Protein AF-0000000082967528 (afdb_homodimer)

Radius of gyration: 19.41 Å; Cα contacts (8 Å, |Δi|>4): 521; chains: 2; bounding box: 42×65×62 Å

Solvent-accessible surface area (backbone atoms only — not comparable to full-atom values): 14311 Å² total; per-residue (Å²): 125,84,75,69,73,75,56,57,40,41,81,41,43,27,68,44,45,49,85,89,40,80,79,27,36,31,33,32,34,85,91,47,84,50,27,30,43,45,55,48,49,56,34,20,64,85,50,68,73,43,85,62,85,49,87,86,49,87,60,81,31,43,42,49,68,58,50,52,51,45,46,57,57,9,58,78,27,51,13,74,74,80,66,44,56,29,14,37,26,39,39,70,47,86,89,42,85,53,19,18,23,54,68,45,31,56,73,68,65,38,41,73,45,73,38,74,94,73,69,42,44,39,32,43,73,65,85,125,127,85,76,69,74,75,55,57,38,41,81,43,44,28,67,44,44,49,85,88,39,81,79,26,35,31,31,33,35,88,90,46,83,50,28,29,42,45,56,47,49,55,32,18,66,86,52,67,74,42,85,63,85,47,86,86,51,87,62,79,33,41,42,47,68,58,49,52,51,47,48,57,57,8,58,77,26,52,12,72,74,82,67,43,54,28,13,38,27,39,40,70,46,86,90,44,85,51,21,16,24,53,68,45,32,55,74,68,63,39,40,72,45,74,38,74,95,73,70,43,44,39,31,44,71,64,84,126

InterPro domains:
  IPR011011 Zinc finger, FYVE/PHD-type [SSF57903] (72-112)
  IPR013083 Zinc finger, RING/FYVE/PHD-type [G3DSA:3.30.40.10] (8-128)
  IPR034732 Extended PHD (ePHD) domain [PS51805] (11-128)
  IPR051188 PHD-type Zinc Finger Domain-Containing Protein [PTHR12420] (8-127)

Organism: Crocuta crocuta (NCBI:txid9678)

Structure (mmCIF, N/CA/C/O backbone):
data_AF-0000000082967528-model_v1
#
loop_
_entity.id
_entity.type
_entity.pdbx_description
1 polymer 'PHF11 protein'
#
loop_
_atom_site.group_PDB
_atom_site.id
_atom_site.type_symbol
_atom_site.label_atom_id
_atom_site.label_alt_id
_atom_site.label_comp_id
_atom_site.label_asym_id
_atom_site.label_entity_id
_atom_site.label_seq_id
_atom_site.pdbx_PDB_ins_code
_atom_site.Cartn_x
_atom_site.Cartn_y
_atom_site.Cartn_z
_atom_site.occupancy
_atom_site.B_iso_or_equiv
_atom_site.auth_seq_id
_atom_site.auth_comp_id
_atom_site.auth_asym_id
_atom_site.auth_atom_id
_atom_site.pdbx_PDB_model_num
ATOM 1 N N . GLY A 1 1 ? 3.347 -35.543 13.627 1 28.77 1 GLY A N 1
ATOM 2 C CA . GLY A 1 1 ? 3.839 -34.461 12.789 1 28.77 1 GLY A CA 1
ATOM 3 C C . GLY A 1 1 ? 3.383 -33.091 13.256 1 28.77 1 GLY A C 1
ATOM 4 O O . GLY A 1 1 ? 2.226 -32.914 13.641 1 28.77 1 GLY A O 1
ATOM 5 N N . VAL A 1 2 ? 4.244 -32.284 13.89 1 37.58 2 VAL A N 1
ATOM 6 C CA . VAL A 1 2 ? 3.849 -31.048 14.558 1 37.58 2 VAL A CA 1
ATOM 7 C C . VAL A 1 2 ? 2.99 -30.205 13.618 1 37.58 2 VAL A C 1
ATOM 9 O O . VAL A 1 2 ? 3.353 -29.992 12.459 1 37.58 2 VAL A O 1
ATOM 12 N N . PHE A 1 3 ? 1.753 -30.318 13.619 1 42.62 3 PHE A N 1
ATOM 13 C CA . PHE A 1 3 ? 0.79 -29.517 12.872 1 42.62 3 PHE A CA 1
ATOM 14 C C . PHE A 1 3 ? 1.201 -28.05 12.859 1 42.62 3 PHE A C 1
ATOM 16 O O . PHE A 1 3 ? 1.088 -27.359 13.874 1 42.62 3 PHE A O 1
ATOM 23 N N . GLN A 1 4 ? 2.372 -27.687 12.389 1 47.06 4 GLN A N 1
ATOM 24 C CA . GLN A 1 4 ? 2.818 -26.297 12.389 1 47.06 4 GLN A CA 1
ATOM 25 C C . GLN A 1 4 ? 1.719 -25.366 11.887 1 47.06 4 GLN A C 1
ATOM 27 O O . GLN A 1 4 ? 1.201 -25.547 10.783 1 47.06 4 GLN A O 1
ATOM 32 N N . VAL A 1 5 ? 0.897 -24.979 12.719 1 59.08 5 VAL A N 1
ATOM 33 C CA . VAL A 1 5 ? -0.152 -24.023 12.382 1 59.08 5 VAL A CA 1
ATOM 34 C C . VAL A 1 5 ? 0.409 -22.943 11.459 1 59.08 5 VAL A C 1
ATOM 36 O O . VAL A 1 5 ? 1.413 -22.304 11.781 1 59.08 5 VAL A O 1
ATOM 39 N N . ALA A 1 6 ? 0.037 -23.034 10.162 1 72.86 6 ALA A N 1
ATOM 40 C CA . ALA A 1 6 ? 0.499 -22.105 9.134 1 72.86 6 ALA A CA 1
ATOM 41 C C . ALA A 1 6 ? 0.288 -20.657 9.568 1 72.86 6 ALA A C 1
ATOM 43 O O . ALA A 1 6 ? -0.765 -20.311 10.107 1 72.86 6 ALA A O 1
ATOM 44 N N . GLU A 1 7 ? 1.439 -20.003 9.804 1 89.03 7 GLU A N 1
ATOM 45 C CA . GLU A 1 7 ? 1.341 -18.583 10.128 1 89.03 7 GLU A CA 1
ATOM 46 C C . GLU A 1 7 ? 0.552 -17.827 9.063 1 89.03 7 GLU A C 1
ATOM 48 O O . GLU A 1 7 ? 0.776 -18.017 7.866 1 89.03 7 GLU A O 1
ATOM 53 N N . LYS A 1 8 ? -0.471 -17.13 9.513 1 92.39 8 LYS A N 1
ATOM 54 C CA . LYS A 1 8 ? -1.287 -16.311 8.621 1 92.39 8 LYS A CA 1
ATOM 55 C C . LYS A 1 8 ? -0.846 -14.85 8.659 1 92.39 8 LYS A C 1
ATOM 57 O O . LYS A 1 8 ? -0.353 -14.372 9.683 1 92.39 8 LYS A O 1
ATOM 62 N N . MET A 1 9 ? -1.051 -14.254 7.546 1 94.02 9 MET A N 1
ATOM 63 C CA . MET A 1 9 ? -0.752 -12.826 7.491 1 94.02 9 MET A CA 1
ATOM 64 C C . MET A 1 9 ? -1.837 -12.015 8.193 1 94.02 9 MET A C 1
ATOM 66 O O . MET A 1 9 ? -2.995 -12.432 8.242 1 94.02 9 MET A O 1
ATOM 70 N N . GLU A 1 10 ? -1.396 -10.88 8.697 1 93.16 10 GLU A N 1
ATOM 71 C CA . GLU A 1 10 ? -2.308 -9.989 9.409 1 93.16 10 GLU A CA 1
ATOM 72 C C . GLU A 1 10 ? -2.717 -8.806 8.537 1 93.16 10 GLU A C 1
ATOM 74 O O . GLU A 1 10 ? -1.87 -8.176 7.899 1 93.16 10 GLU A O 1
ATOM 79 N N . LYS A 1 11 ? -3.978 -8.558 8.59 1 94.18 11 LYS A N 1
ATOM 80 C CA . LYS A 1 11 ? -4.534 -7.46 7.806 1 94.18 11 LYS A CA 1
ATOM 81 C C . LYS A 1 11 ? -4.28 -6.116 8.484 1 94.18 11 LYS A C 1
ATOM 83 O O . LYS A 1 11 ? -4.462 -5.983 9.696 1 94.18 11 LYS A O 1
ATOM 88 N N . ARG A 1 12 ? -3.808 -5.167 7.743 1 94.11 12 ARG A N 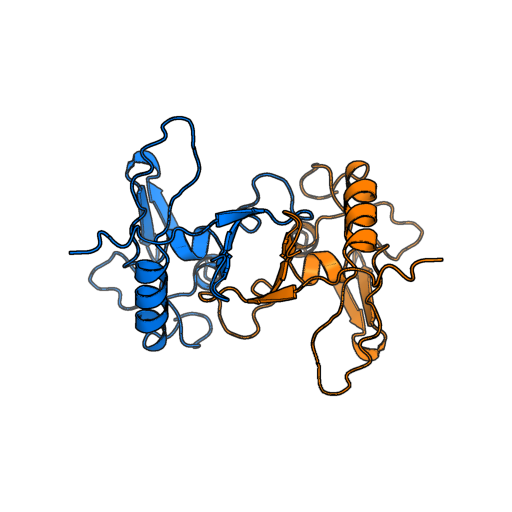1
ATOM 89 C CA . ARG A 1 12 ? -3.674 -3.763 8.117 1 94.11 12 ARG A CA 1
ATOM 90 C C . ARG A 1 12 ? -4.229 -2.85 7.029 1 94.11 12 ARG A C 1
ATOM 92 O O . ARG A 1 12 ? -4.492 -3.298 5.911 1 94.11 12 ARG A O 1
ATOM 99 N N . THR A 1 13 ? -4.532 -1.666 7.368 1 95.94 13 THR A N 1
ATOM 100 C CA . THR A 1 13 ? -5.023 -0.675 6.416 1 95.94 13 THR A CA 1
ATOM 101 C C . THR A 1 13 ? -4.229 0.623 6.529 1 95.94 13 THR A C 1
ATOM 103 O O . THR A 1 13 ? -3.883 1.052 7.631 1 95.94 13 THR A O 1
ATOM 106 N N . CYS A 1 14 ? -3.862 1.184 5.476 1 97 14 CYS A N 1
ATOM 107 C CA . CYS A 1 14 ? -3.215 2.49 5.526 1 97 14 CYS A CA 1
ATOM 108 C C . CYS A 1 14 ? -4.101 3.512 6.228 1 97 14 CYS A C 1
ATOM 110 O O . CYS A 1 14 ? -5.269 3.677 5.869 1 97 14 CYS A O 1
ATOM 112 N N . ALA A 1 15 ? -3.592 4.217 7.097 1 96.82 15 ALA A N 1
ATOM 113 C CA . ALA A 1 15 ? -4.373 5.102 7.958 1 96.82 15 ALA A CA 1
ATOM 114 C C . ALA A 1 15 ? -4.69 6.417 7.251 1 96.82 15 ALA A C 1
ATOM 116 O O . ALA A 1 15 ? -5.532 7.19 7.713 1 96.82 15 ALA A O 1
ATOM 117 N N . LEU A 1 16 ? -4.081 6.652 6.05 1 96.9 16 LEU A N 1
ATOM 118 C CA . LEU A 1 16 ? -4.209 7.955 5.406 1 96.9 16 LEU A CA 1
ATOM 119 C C . LEU A 1 16 ? -4.873 7.825 4.04 1 96.9 16 LEU A C 1
ATOM 121 O O . LEU A 1 16 ? -5.025 8.815 3.321 1 96.9 16 LEU A O 1
ATOM 125 N N . CYS A 1 17 ? -5.175 6.626 3.682 1 96.43 17 CYS A N 1
ATOM 126 C CA . CYS A 1 17 ? -5.982 6.393 2.489 1 96.43 17 CYS A CA 1
ATOM 127 C C . CYS A 1 17 ? -7.469 6.47 2.813 1 96.43 17 CYS A C 1
ATOM 129 O O . CYS A 1 17 ? -7.868 6.291 3.966 1 96.43 17 CYS A O 1
ATOM 131 N N . PRO A 1 18 ? -8.21 6.793 1.752 1 94.66 18 PRO A N 1
ATOM 132 C CA . PRO A 1 18 ? -9.65 6.717 2.014 1 94.66 18 PRO A CA 1
ATOM 133 C C . PRO A 1 18 ? -10.11 5.307 2.377 1 94.66 18 PRO A C 1
ATOM 135 O O . PRO A 1 18 ? -9.508 4.324 1.935 1 94.66 18 PRO A O 1
ATOM 138 N N . LYS A 1 19 ? -11.139 5.318 3.126 1 87.75 19 LYS A N 1
ATOM 139 C CA . LYS A 1 19 ? -11.69 4.027 3.53 1 87.75 19 LYS A CA 1
ATOM 140 C C . LYS A 1 19 ? -12.065 3.185 2.314 1 87.75 19 LYS A C 1
ATOM 142 O O . LYS A 1 19 ? -12.584 3.709 1.326 1 87.75 19 LYS A O 1
ATOM 147 N N . ASP A 1 20 ? -11.749 1.957 2.228 1 84.08 20 ASP A N 1
ATOM 148 C CA . ASP A 1 20 ? -12.16 0.962 1.243 1 84.08 20 ASP A CA 1
ATOM 149 C C . ASP A 1 20 ? -11.421 1.159 -0.079 1 84.08 20 ASP A C 1
ATOM 151 O O . ASP A 1 20 ? -11.912 0.76 -1.136 1 84.08 20 ASP A O 1
ATOM 155 N N . SER A 1 21 ? -10.385 1.997 0.013 1 89.32 21 SER A N 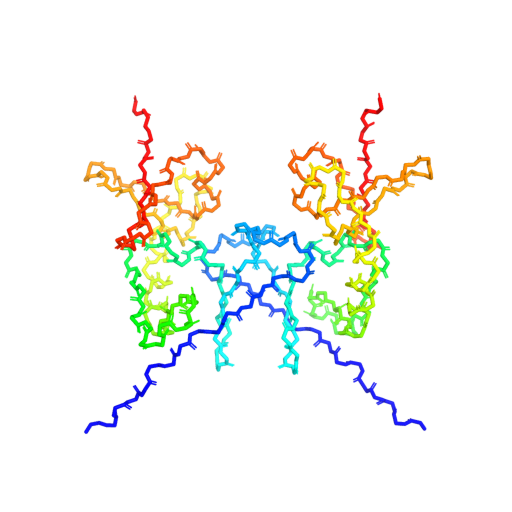1
ATOM 156 C CA . SER A 1 21 ? -9.544 2.131 -1.172 1 89.32 21 SER A CA 1
ATOM 157 C C . SER A 1 21 ? -8.868 0.809 -1.523 1 89.32 21 SER A C 1
ATOM 159 O O . SER A 1 21 ? -8.406 0.088 -0.636 1 89.32 21 SER A O 1
ATOM 161 N N . GLU A 1 22 ? -8.787 0.555 -2.823 1 83.09 22 GLU A N 1
ATOM 162 C CA . GLU A 1 22 ? -8.214 -0.699 -3.304 1 83.09 22 GLU A CA 1
ATOM 163 C C . GLU A 1 22 ? -6.728 -0.792 -2.967 1 83.09 22 GLU A C 1
ATOM 165 O O . GLU A 1 22 ? -6.168 -1.889 -2.907 1 83.09 22 GLU A O 1
ATOM 170 N N . TYR A 1 23 ? -6.121 0.32 -2.662 1 88.67 23 TYR A N 1
ATOM 171 C CA . TYR A 1 23 ? -4.685 0.353 -2.411 1 88.67 23 TYR A CA 1
ATOM 172 C C . TYR A 1 23 ? -4.392 0.337 -0.916 1 88.67 23 TYR A C 1
ATOM 174 O O . TYR A 1 23 ? -3.238 0.195 -0.504 1 88.67 23 TYR A O 1
ATOM 182 N N . SER A 1 24 ? -5.391 0.419 -0.103 1 95.46 24 SER A N 1
ATOM 183 C CA . SER A 1 24 ? -5.124 0.774 1.287 1 95.46 24 SER A CA 1
ATOM 184 C C . SER A 1 24 ? -4.91 -0.47 2.144 1 95.46 24 SER A C 1
ATOM 186 O O . SER A 1 24 ? -4.332 -0.39 3.23 1 95.46 24 SER A O 1
ATOM 188 N N . VAL A 1 25 ? -5.42 -1.631 1.664 1 95.86 25 VAL A N 1
ATOM 189 C CA . VAL A 1 25 ? -5.389 -2.827 2.499 1 95.86 25 VAL A CA 1
ATOM 190 C C . VAL A 1 25 ? -4.067 -3.564 2.296 1 95.86 25 VAL A C 1
ATOM 192 O O . VAL A 1 25 ? -3.661 -3.823 1.161 1 95.86 25 VAL A O 1
ATOM 195 N N . LEU A 1 26 ? -3.483 -3.928 3.394 1 95.85 26 LEU A N 1
ATOM 196 C CA . LEU A 1 26 ? -2.171 -4.565 3.443 1 95.85 26 LEU A CA 1
ATOM 197 C C . LEU A 1 26 ? -2.208 -5.82 4.308 1 95.85 26 LEU A C 1
ATOM 199 O O . LEU A 1 26 ? -3.015 -5.917 5.235 1 95.85 26 LEU A O 1
ATOM 203 N N . TYR A 1 27 ? -1.417 -6.702 3.958 1 95.71 27 TYR A N 1
ATOM 204 C CA . TYR A 1 27 ? -1.193 -7.886 4.779 1 95.71 27 TYR A CA 1
ATOM 205 C C . TYR A 1 27 ? 0.273 -8.003 5.18 1 95.71 27 TYR A C 1
ATOM 207 O O . TYR A 1 27 ? 1.166 -7.862 4.341 1 95.71 27 TYR A O 1
ATOM 215 N N . ILE A 1 28 ? 0.446 -8.26 6.446 1 95.42 28 ILE A N 1
ATOM 216 C CA . ILE A 1 28 ? 1.797 -8.286 6.995 1 95.42 28 ILE A CA 1
ATOM 217 C C . ILE A 1 28 ? 2.029 -9.602 7.734 1 95.42 28 ILE A C 1
ATOM 219 O O . ILE A 1 28 ? 1.148 -10.081 8.453 1 95.42 28 ILE A O 1
ATOM 223 N N . ALA A 1 29 ? 3.247 -10.116 7.567 1 93.38 29 ALA A N 1
ATOM 224 C CA . ALA A 1 29 ? 3.676 -11.234 8.404 1 93.38 29 ALA A CA 1
ATOM 225 C C . ALA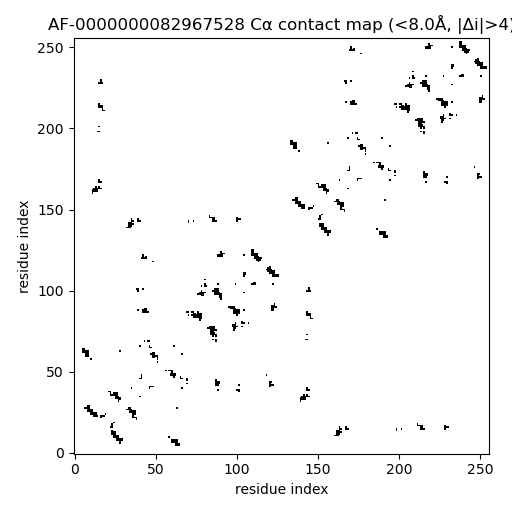 A 1 29 ? 4.322 -10.737 9.694 1 93.38 29 ALA A C 1
ATOM 227 O O . ALA A 1 29 ? 5.227 -9.9 9.66 1 93.38 29 ALA A O 1
ATOM 228 N N . LYS A 1 30 ? 3.862 -11.186 10.759 1 85.85 30 LYS A N 1
ATOM 229 C CA . LYS A 1 30 ? 4.323 -10.707 12.059 1 85.85 30 LYS A CA 1
ATOM 230 C C . LYS A 1 30 ? 5.775 -11.104 12.308 1 85.85 30 LYS A C 1
ATOM 232 O O . LYS A 1 30 ? 6.558 -10.315 12.841 1 85.85 30 LYS A O 1
ATOM 237 N N . ARG A 1 31 ? 6.131 -12.27 11.941 1 86.15 31 ARG A N 1
ATOM 238 C CA . ARG A 1 31 ? 7.442 -12.813 12.284 1 86.15 31 ARG A CA 1
ATOM 239 C C . ARG A 1 31 ? 8.409 -12.686 11.112 1 86.15 31 ARG A C 1
ATOM 241 O O . ARG A 1 31 ? 9.567 -13.099 11.208 1 86.15 31 ARG A O 1
ATOM 248 N N . GLU A 1 32 ? 7.902 -12.238 10.101 1 85.94 32 GLU A N 1
ATOM 249 C CA . GLU A 1 32 ? 8.733 -12.025 8.92 1 85.94 32 GLU A CA 1
ATOM 250 C C . GLU A 1 32 ? 8.568 -10.609 8.377 1 85.94 32 GLU A C 1
ATOM 252 O O . GLU A 1 32 ? 7.699 -9.861 8.832 1 85.94 32 GLU A O 1
ATOM 257 N N . THR A 1 33 ? 9.428 -10.239 7.512 1 87.36 33 THR A N 1
ATOM 258 C CA . THR A 1 33 ? 9.422 -8.89 6.956 1 87.36 33 THR A CA 1
ATOM 259 C C . THR A 1 33 ? 8.581 -8.833 5.685 1 87.36 33 THR A C 1
ATOM 261 O O . THR A 1 33 ? 8.785 -7.961 4.837 1 87.36 33 THR A O 1
ATOM 264 N N . ILE A 1 34 ? 7.643 -9.724 5.635 1 94.82 34 ILE A N 1
ATOM 265 C CA . ILE A 1 34 ? 6.84 -9.774 4.418 1 94.82 34 ILE A CA 1
ATOM 266 C C . ILE A 1 34 ? 5.613 -8.878 4.572 1 94.82 34 ILE A C 1
ATOM 268 O O . ILE A 1 34 ? 4.907 -8.95 5.58 1 94.82 34 ILE A O 1
ATOM 272 N N . ALA A 1 35 ? 5.42 -8.04 3.643 1 96.66 35 ALA A N 1
ATOM 273 C CA . ALA A 1 35 ? 4.227 -7.21 3.494 1 96.66 35 ALA A CA 1
ATOM 274 C C . ALA A 1 35 ? 3.759 -7.177 2.042 1 96.66 35 ALA A C 1
ATOM 276 O O . ALA A 1 35 ? 4.571 -7.286 1.119 1 96.66 35 ALA A O 1
ATOM 277 N N . ALA A 1 36 ? 2.472 -7.101 1.864 1 97.31 36 ALA A N 1
ATOM 278 C CA . ALA A 1 36 ? 1.934 -7.035 0.508 1 97.31 36 ALA A CA 1
ATOM 279 C C . ALA A 1 36 ? 0.569 -6.353 0.492 1 97.31 36 ALA A C 1
ATOM 281 O O . ALA A 1 36 ? -0.187 -6.441 1.462 1 97.31 36 ALA A O 1
ATOM 282 N N . HIS A 1 37 ? 0.336 -5.719 -0.575 1 96.65 37 HIS A N 1
ATOM 283 C CA . HIS A 1 37 ? -1.027 -5.24 -0.777 1 96.65 37 HIS A CA 1
ATOM 284 C C . HIS A 1 37 ? -2.003 -6.403 -0.919 1 96.65 37 HIS A C 1
ATOM 286 O O . HIS A 1 37 ? -1.643 -7.461 -1.438 1 96.65 37 HIS A O 1
ATOM 292 N N . GLU A 1 38 ? -3.203 -6.156 -0.525 1 95.43 38 GLU A N 1
ATOM 293 C CA . GLU A 1 38 ? -4.233 -7.183 -0.649 1 95.43 38 GLU A CA 1
ATOM 294 C C . GLU A 1 38 ? -4.423 -7.602 -2.105 1 95.43 38 GLU A C 1
ATOM 296 O O . GLU A 1 38 ? -4.413 -8.793 -2.419 1 95.43 38 GLU A O 1
ATOM 301 N N . ASN A 1 39 ? -4.529 -6.654 -2.987 1 93.44 39 ASN A N 1
ATOM 302 C CA . ASN A 1 39 ? -4.805 -6.972 -4.384 1 93.44 39 ASN A CA 1
ATOM 303 C C . ASN A 1 39 ? -3.602 -7.623 -5.059 1 93.44 39 ASN A C 1
ATOM 305 O O . ASN A 1 39 ? -3.762 -8.445 -5.964 1 93.44 39 ASN A O 1
ATOM 309 N N . CYS A 1 40 ? -2.424 -7.321 -4.619 1 95.1 40 CYS A N 1
ATOM 310 C CA . CYS A 1 40 ? -1.245 -8.027 -5.108 1 95.1 40 CYS A CA 1
ATOM 311 C C . CYS A 1 40 ? -1.32 -9.512 -4.77 1 95.1 40 CYS A C 1
ATOM 313 O O . CYS A 1 40 ? -0.924 -10.357 -5.574 1 95.1 40 CYS A O 1
ATOM 315 N N . LEU A 1 41 ? -1.889 -9.763 -3.595 1 95.33 41 LEU A N 1
ATOM 316 C CA . LEU A 1 41 ? -2.043 -11.147 -3.161 1 95.33 41 LEU A CA 1
ATOM 317 C C . LEU A 1 41 ? -3.198 -11.821 -3.895 1 95.33 41 LEU A C 1
ATOM 319 O O . LEU A 1 41 ? -3.042 -12.923 -4.426 1 95.33 41 LEU A O 1
ATOM 323 N N . LEU A 1 42 ? -4.271 -11.161 -4.011 1 91.92 42 LEU A N 1
ATOM 324 C CA . LEU A 1 42 ? -5.511 -11.722 -4.536 1 91.92 42 LEU A CA 1
ATOM 325 C C . LEU A 1 42 ? -5.358 -12.099 -6.006 1 91.92 42 LEU A C 1
ATOM 327 O O . LEU A 1 42 ? -5.881 -13.126 -6.445 1 91.92 42 LEU A O 1
ATOM 331 N N . TYR A 1 43 ? -4.576 -11.341 -6.702 1 92.2 43 TYR A N 1
ATOM 332 C CA . TYR A 1 43 ? -4.55 -11.516 -8.15 1 92.2 43 TYR A CA 1
ATOM 333 C C . TYR A 1 43 ? -3.324 -12.313 -8.58 1 92.2 43 TYR A C 1
ATOM 335 O O . TYR A 1 43 ? -3.142 -12.591 -9.768 1 92.2 43 TYR A O 1
ATOM 343 N N . SER A 1 44 ? -2.556 -12.624 -7.618 1 92.43 44 SER A N 1
ATOM 344 C CA . SER A 1 44 ? -1.445 -13.507 -7.959 1 92.43 44 SER A CA 1
ATOM 345 C C . SER A 1 44 ? -1.945 -14.876 -8.41 1 92.43 44 SER A C 1
ATOM 347 O O . SER A 1 44 ? -2.749 -15.507 -7.721 1 92.43 44 SER A O 1
ATOM 349 N N . SER A 1 45 ? -1.419 -15.371 -9.458 1 88.28 45 SER A N 1
ATOM 350 C CA . SER A 1 45 ? -1.98 -16.499 -10.195 1 88.28 45 SER A CA 1
ATOM 351 C C . SER A 1 45 ? -1.878 -17.791 -9.391 1 88.28 45 SER A C 1
ATOM 353 O O . SER A 1 45 ? -2.711 -18.687 -9.54 1 88.28 45 SER A O 1
ATOM 355 N N . ALA A 1 46 ? -0.933 -18.016 -8.503 1 87.99 46 ALA A N 1
ATOM 356 C CA . ALA A 1 46 ? -0.723 -19.3 -7.839 1 87.99 46 ALA A CA 1
ATOM 357 C C . ALA A 1 46 ? -1.053 -19.21 -6.352 1 87.99 46 ALA A C 1
ATOM 359 O O . ALA A 1 46 ? -0.742 -20.124 -5.585 1 87.99 46 ALA A O 1
ATOM 360 N N . LEU A 1 47 ? -1.601 -18.073 -5.973 1 90.76 47 LEU A N 1
ATOM 361 C CA . LEU A 1 47 ? -1.945 -17.915 -4.564 1 90.76 47 LEU A CA 1
ATOM 362 C C . LEU A 1 47 ? -3.428 -18.184 -4.333 1 90.76 47 LEU A C 1
ATOM 364 O O . LEU A 1 47 ? -4.276 -17.703 -5.088 1 90.76 47 LEU A O 1
ATOM 368 N N . VAL A 1 48 ? -3.732 -18.969 -3.255 1 84.02 48 VAL A N 1
ATOM 369 C CA . VAL A 1 48 ? -5.108 -19.279 -2.882 1 84.02 48 VAL A CA 1
ATOM 370 C C . VAL A 1 48 ? -5.371 -18.821 -1.45 1 84.02 48 VAL A C 1
ATOM 372 O O . VAL A 1 48 ? -4.533 -19.012 -0.566 1 84.02 48 VAL A O 1
ATOM 375 N N . GLU A 1 49 ? -6.463 -18.162 -1.392 1 84.05 49 GLU A N 1
ATOM 376 C CA . GLU A 1 49 ? -6.871 -17.771 -0.046 1 84.05 49 GLU A CA 1
ATOM 377 C C . GLU A 1 49 ? -7.139 -18.995 0.826 1 84.05 49 GLU A C 1
ATOM 379 O O . GLU A 1 49 ? -7.646 -20.009 0.342 1 84.05 49 GLU A O 1
ATOM 384 N N . CYS A 1 50 ? -6.761 -18.772 2.082 1 76.64 50 CYS A N 1
ATOM 385 C CA . CYS A 1 50 ? -7.05 -19.847 3.025 1 76.64 50 CYS A CA 1
ATOM 386 C C . CYS A 1 50 ? -8.454 -19.704 3.6 1 76.64 50 CYS A C 1
ATOM 388 O O . CYS A 1 50 ? -8.952 -18.589 3.764 1 76.64 50 CYS A O 1
ATOM 390 N N . GLU A 1 51 ? -9.132 -20.752 3.697 1 67.44 51 GLU A N 1
ATOM 391 C CA . GLU A 1 51 ? -10.473 -20.732 4.274 1 67.44 51 GLU A CA 1
ATOM 392 C C . GLU A 1 51 ? -10.445 -20.235 5.716 1 67.44 51 GLU A C 1
ATOM 394 O O . GLU A 1 51 ? -9.549 -20.59 6.484 1 67.44 51 GLU A O 1
ATOM 399 N N . ASP A 1 52 ? -11.093 -19.01 5.889 1 63.43 52 ASP A N 1
ATOM 400 C CA . ASP A 1 52 ? -11.28 -18.576 7.27 1 63.43 52 ASP A CA 1
ATOM 401 C C . ASP A 1 52 ? -12.512 -19.23 7.89 1 63.43 52 ASP A C 1
ATOM 403 O O . ASP A 1 52 ? -13.577 -19.273 7.27 1 63.43 52 ASP A O 1
ATOM 407 N N . HIS A 1 53 ? -12.257 -19.94 8.883 1 63.17 53 HIS A N 1
ATOM 408 C CA . HIS A 1 53 ? -13.335 -20.672 9.537 1 63.17 53 HIS A CA 1
ATOM 409 C C . HIS A 1 53 ? -14.193 -19.743 10.39 1 63.17 53 HIS A C 1
ATOM 411 O O . HIS A 1 53 ? -15.234 -20.155 10.908 1 63.17 53 HIS A O 1
ATOM 417 N N . ASP A 1 54 ? -13.701 -18.53 10.494 1 62.69 54 ASP A N 1
ATOM 418 C CA . ASP A 1 54 ? -14.505 -17.611 11.294 1 62.69 54 ASP A CA 1
ATOM 419 C C . ASP A 1 54 ? -15.467 -16.815 10.415 1 62.69 54 ASP A C 1
ATOM 421 O O . ASP A 1 54 ? -15.049 -15.911 9.688 1 62.69 54 ASP A O 1
ATOM 425 N N . PRO A 1 55 ? -16.752 -17.245 10.32 1 63.58 55 PRO A N 1
ATOM 426 C CA . PRO A 1 55 ? -17.742 -16.592 9.46 1 63.58 55 PRO A CA 1
ATOM 427 C C . PRO A 1 55 ? -17.851 -15.091 9.721 1 63.58 55 PRO A C 1
ATOM 429 O O . PRO A 1 55 ? -18.337 -14.346 8.866 1 63.58 55 PRO A O 1
ATOM 432 N N . SER A 1 56 ? -17.431 -14.683 10.922 1 66.4 56 SER A N 1
ATOM 433 C CA . SER A 1 56 ? -17.592 -13.277 11.28 1 66.4 56 SER A CA 1
ATOM 434 C C . SER A 1 56 ? -16.44 -12.435 10.741 1 66.4 56 SER A C 1
ATOM 436 O O . SER A 1 56 ? -16.501 -11.204 10.762 1 66.4 56 SER A O 1
ATOM 438 N N . ASN A 1 57 ? -15.496 -13.216 10.204 1 63.77 57 ASN A N 1
ATOM 439 C CA . ASN A 1 57 ? -14.299 -12.521 9.743 1 63.77 57 ASN A CA 1
ATOM 440 C C . ASN A 1 57 ? -14.273 -12.398 8.222 1 63.77 57 ASN A C 1
ATOM 442 O O . ASN A 1 57 ? -14.14 -13.399 7.516 1 63.77 57 ASN A O 1
ATOM 446 N N . ASP A 1 58 ? -14.575 -11.197 7.79 1 68.2 58 ASP A N 1
ATOM 447 C CA . ASP A 1 58 ? -14.621 -10.911 6.359 1 68.2 58 ASP A CA 1
ATOM 448 C C . ASP A 1 58 ? -13.215 -10.745 5.787 1 68.2 58 ASP A C 1
ATOM 450 O O . ASP A 1 58 ? -13.05 -10.523 4.586 1 68.2 58 ASP A O 1
ATOM 454 N N . ASP A 1 59 ? -12.327 -11.006 6.764 1 78.43 59 ASP A N 1
ATOM 455 C CA . ASP A 1 59 ? -10.967 -10.792 6.279 1 78.43 59 ASP A CA 1
ATOM 456 C C . ASP A 1 59 ? -10.465 -12.005 5.498 1 78.43 59 ASP A C 1
ATOM 458 O O . ASP A 1 59 ? -10.802 -13.144 5.827 1 78.43 59 ASP A O 1
ATOM 462 N N . ARG A 1 60 ? -9.817 -11.739 4.47 1 84.1 60 ARG A N 1
ATOM 463 C CA . ARG A 1 60 ? -9.132 -12.781 3.712 1 84.1 60 ARG A CA 1
ATOM 464 C C . ARG A 1 60 ? -7.944 -13.335 4.492 1 84.1 60 ARG A C 1
ATOM 466 O O . ARG A 1 60 ? -7.433 -12.68 5.403 1 84.1 60 ARG A O 1
ATOM 473 N N . SER A 1 61 ? -7.7 -14.576 4.174 1 90.12 61 SER A N 1
ATOM 474 C CA . SER A 1 61 ? -6.602 -15.232 4.876 1 90.12 61 SER A CA 1
ATOM 475 C C . SER A 1 61 ? -5.547 -15.742 3.899 1 90.12 61 SER A C 1
ATOM 477 O O . SER A 1 61 ? -5.871 -16.443 2.938 1 90.12 61 SER A O 1
ATOM 479 N N . PHE A 1 62 ? -4.304 -15.331 4.157 1 93.16 62 PHE A N 1
ATOM 480 C CA . PHE A 1 62 ? -3.174 -15.773 3.347 1 93.16 62 PHE A CA 1
ATOM 481 C C . PHE A 1 62 ? -2.118 -16.449 4.214 1 93.16 62 PHE A C 1
ATOM 483 O O . PHE A 1 62 ? -1.728 -15.916 5.255 1 93.16 62 PHE A O 1
ATOM 490 N N . ASP A 1 63 ? -1.739 -17.578 3.753 1 93.67 63 ASP A N 1
ATOM 491 C CA . ASP A 1 63 ? -0.677 -18.308 4.438 1 93.67 63 ASP A CA 1
ATOM 492 C C . ASP A 1 63 ? 0.697 -17.759 4.063 1 93.67 63 ASP A C 1
ATOM 494 O O . ASP A 1 63 ? 1.003 -17.593 2.88 1 93.67 63 ASP A O 1
ATOM 498 N N . VAL A 1 64 ? 1.504 -17.582 5.075 1 95.79 64 VAL A N 1
ATOM 499 C CA . VAL A 1 64 ? 2.809 -16.965 4.86 1 95.79 64 VAL A CA 1
ATOM 500 C C . VAL A 1 64 ? 3.644 -17.835 3.922 1 95.79 64 VAL A C 1
ATOM 502 O O . VAL A 1 64 ? 4.314 -17.322 3.022 1 95.79 64 VAL A O 1
ATOM 505 N N . GLU A 1 65 ? 3.603 -19.108 4.097 1 95.12 65 GLU A N 1
ATOM 506 C CA . GLU A 1 65 ? 4.406 -20.001 3.266 1 95.12 65 GLU A CA 1
ATOM 507 C C . GLU A 1 65 ? 3.953 -19.956 1.809 1 95.12 65 GLU A C 1
ATOM 509 O O . GLU A 1 65 ? 4.78 -19.966 0.896 1 95.12 65 GLU A O 1
ATOM 514 N N . SER A 1 66 ? 2.691 -19.944 1.593 1 95.01 66 SER A N 1
ATOM 515 C CA . SER A 1 66 ? 2.16 -19.837 0.238 1 95.01 66 SER A CA 1
ATOM 516 C C . SER A 1 66 ? 2.576 -18.524 -0.417 1 95.01 66 SER A C 1
ATOM 518 O O . SER A 1 66 ? 2.886 -18.49 -1.609 1 95.01 66 SER A O 1
ATOM 520 N N . VAL A 1 67 ? 2.599 -17.509 0.347 1 96.45 67 VAL A N 1
ATOM 521 C CA . VAL A 1 67 ? 3 -16.199 -0.153 1 96.45 67 VAL A CA 1
ATOM 522 C C . VAL A 1 67 ? 4.479 -16.222 -0.533 1 96.45 67 VAL A C 1
ATOM 524 O O . VAL A 1 67 ? 4.863 -15.711 -1.588 1 96.45 67 VAL A O 1
ATOM 527 N N . LYS A 1 68 ? 5.301 -16.833 0.267 1 96.62 68 LYS A N 1
ATOM 528 C CA . LYS A 1 68 ? 6.724 -16.957 -0.034 1 96.62 68 LYS A CA 1
ATOM 529 C C . LYS A 1 68 ? 6.945 -17.688 -1.355 1 96.62 68 LYS A C 1
ATOM 531 O O . LYS A 1 68 ? 7.785 -17.283 -2.161 1 96.62 68 LYS A O 1
ATOM 536 N N . LYS A 1 69 ? 6.253 -18.702 -1.52 1 96.43 69 LYS A N 1
ATOM 537 C CA . LYS A 1 69 ? 6.357 -19.474 -2.755 1 96.43 69 LYS A CA 1
ATOM 538 C C . LYS A 1 69 ? 5.986 -18.625 -3.967 1 96.43 69 LYS A C 1
ATOM 540 O O . LYS A 1 69 ? 6.639 -18.702 -5.01 1 96.43 69 LYS A O 1
ATOM 545 N N . GLU A 1 70 ? 4.966 -17.888 -3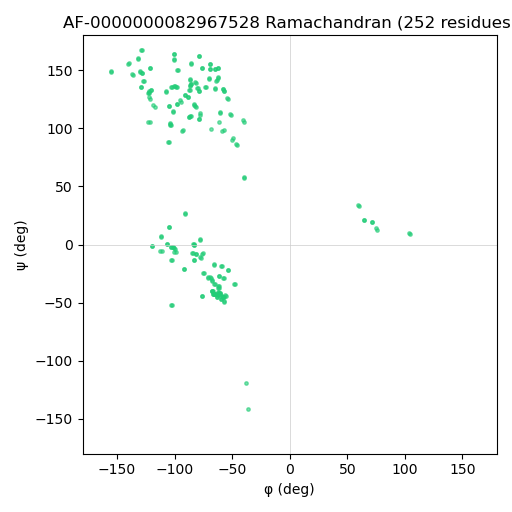.8 1 96.52 70 GLU A N 1
ATOM 546 C CA . GLU A 1 70 ? 4.518 -17.03 -4.892 1 96.52 70 GLU A CA 1
ATOM 547 C C . GLU A 1 70 ? 5.558 -15.961 -5.216 1 96.52 70 GLU A C 1
ATOM 549 O O . GLU A 1 70 ? 5.799 -15.657 -6.386 1 96.52 70 GLU A O 1
ATOM 554 N N . ILE A 1 71 ? 6.132 -15.368 -4.197 1 96.57 71 ILE A N 1
ATOM 555 C CA . ILE A 1 71 ? 7.202 -14.394 -4.388 1 96.57 71 ILE A CA 1
ATOM 556 C C . ILE A 1 71 ? 8.352 -15.036 -5.161 1 96.57 71 ILE A C 1
ATOM 558 O O . ILE A 1 71 ? 8.885 -14.44 -6.1 1 96.57 71 ILE A O 1
ATOM 562 N N . GLN A 1 72 ? 8.667 -16.176 -4.772 1 97.02 72 GLN A N 1
ATOM 563 C CA . GLN A 1 72 ? 9.748 -16.901 -5.432 1 97.02 72 GLN A CA 1
ATOM 564 C C . GLN A 1 72 ? 9.407 -17.186 -6.892 1 97.02 72 GLN A C 1
ATOM 566 O O . GLN A 1 72 ? 10.25 -17.017 -7.776 1 97.02 72 GLN A O 1
ATOM 571 N N . ARG A 1 73 ? 8.263 -17.613 -7.165 1 94.99 73 ARG A N 1
ATOM 572 C CA . ARG A 1 73 ? 7.807 -17.858 -8.529 1 94.99 73 ARG A CA 1
ATOM 573 C C . ARG A 1 73 ? 7.9 -16.592 -9.373 1 94.99 73 ARG A C 1
ATOM 575 O O . ARG A 1 73 ? 8.355 -16.635 -10.518 1 94.99 73 ARG A O 1
ATOM 582 N N . GLY A 1 74 ? 7.451 -15.486 -8.821 1 94.85 74 GLY A N 1
ATOM 583 C CA . GLY A 1 74 ? 7.423 -14.213 -9.522 1 94.85 74 GLY A CA 1
ATOM 584 C C . GLY A 1 74 ? 8.8 -13.729 -9.937 1 94.85 74 GLY A C 1
ATOM 585 O O . GLY A 1 74 ? 8.935 -12.984 -10.91 1 94.85 74 GLY A O 1
ATOM 586 N N . ARG A 1 75 ? 9.768 -14.183 -9.144 1 95.22 75 ARG A N 1
ATOM 587 C CA . ARG A 1 75 ? 11.131 -13.722 -9.391 1 95.22 75 ARG A CA 1
ATOM 588 C C . ARG A 1 75 ? 11.585 -14.088 -10.8 1 95.22 75 ARG A C 1
ATOM 590 O O . ARG A 1 75 ? 12.46 -13.43 -11.367 1 95.22 75 ARG A O 1
ATOM 597 N N . ARG A 1 76 ? 10.917 -15.029 -11.427 1 94.06 76 ARG A N 1
ATOM 598 C CA . ARG A 1 76 ? 11.305 -15.5 -12.752 1 94.06 76 ARG A CA 1
ATOM 599 C C . ARG A 1 76 ? 10.385 -14.93 -13.827 1 94.06 76 ARG A C 1
ATOM 601 O O . ARG A 1 76 ? 10.571 -15.196 -15.016 1 94.06 76 ARG A O 1
ATOM 608 N N . LEU A 1 77 ? 9.439 -14.204 -13.513 1 94.26 77 LEU A N 1
ATOM 609 C CA . LEU A 1 77 ? 8.444 -13.672 -14.438 1 94.26 77 LEU A CA 1
ATOM 610 C C . LEU A 1 77 ? 8.658 -12.18 -14.667 1 94.26 77 LEU A C 1
ATOM 612 O O . LEU A 1 77 ? 8.782 -11.412 -13.709 1 94.26 77 LEU A O 1
ATOM 616 N N . THR A 1 78 ? 8.675 -11.775 -15.885 1 95.21 78 THR A N 1
ATOM 617 C CA . THR A 1 78 ? 8.883 -10.377 -16.248 1 95.21 78 THR A CA 1
ATOM 618 C C . THR A 1 78 ? 7.553 -9.696 -16.561 1 95.21 78 THR A C 1
ATOM 620 O O . THR A 1 78 ? 6.709 -10.263 -17.258 1 95.21 78 THR A O 1
ATOM 623 N N . CYS A 1 79 ? 7.442 -8.536 -16.055 1 95.02 79 CYS A N 1
ATOM 624 C CA . CYS A 1 79 ? 6.229 -7.758 -16.281 1 95.02 79 CYS A CA 1
ATOM 625 C C . CYS A 1 79 ? 6.176 -7.233 -17.71 1 95.02 79 CYS A C 1
ATOM 627 O O . CYS A 1 79 ? 7.162 -6.691 -18.214 1 95.02 79 CYS A O 1
ATOM 629 N N . ALA A 1 80 ? 5.058 -7.33 -18.33 1 92.11 80 ALA A N 1
ATOM 630 C CA . ALA A 1 80 ? 4.881 -6.919 -19.72 1 92.11 80 ALA A CA 1
ATOM 631 C C . ALA A 1 80 ? 4.754 -5.402 -19.832 1 92.11 80 ALA A C 1
ATOM 633 O O . ALA A 1 80 ? 4.849 -4.844 -20.928 1 92.11 80 ALA A O 1
ATOM 634 N N . PHE A 1 81 ? 4.6 -4.757 -18.737 1 93.06 81 PHE A N 1
ATOM 635 C CA . PHE A 1 81 ? 4.419 -3.31 -18.751 1 93.06 81 PHE A CA 1
ATOM 636 C C . PHE A 1 81 ? 5.707 -2.6 -18.351 1 93.06 81 PHE A C 1
ATOM 638 O O . PHE A 1 81 ? 6.197 -1.735 -19.08 1 93.06 81 PHE A O 1
ATOM 645 N N . CYS A 1 82 ? 6.329 -2.952 -17.222 1 94.54 82 CYS A N 1
ATOM 646 C CA . CYS A 1 82 ? 7.48 -2.214 -16.715 1 94.54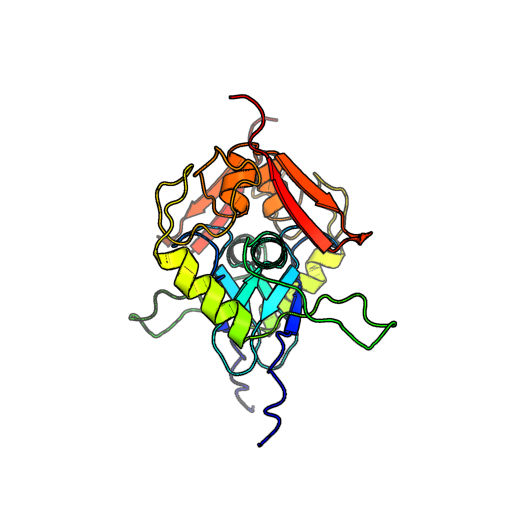 82 CYS A CA 1
ATOM 647 C C . CYS A 1 82 ? 8.777 -2.959 -17.006 1 94.54 82 CYS A C 1
ATOM 649 O O . CYS A 1 82 ? 9.867 -2.427 -16.786 1 94.54 82 CYS A O 1
ATOM 651 N N . ASN A 1 83 ? 8.699 -4.184 -17.391 1 95.64 83 ASN A N 1
ATOM 652 C CA . ASN A 1 83 ? 9.82 -5.022 -17.801 1 95.64 83 ASN A CA 1
ATOM 653 C C . ASN A 1 83 ? 10.694 -5.411 -16.611 1 95.64 83 ASN A C 1
ATOM 655 O O . ASN A 1 83 ? 11.861 -5.765 -16.783 1 95.64 83 ASN A O 1
ATOM 659 N N . LYS A 1 84 ? 10.18 -5.32 -15.448 1 96.64 84 LYS A N 1
ATOM 660 C CA . LYS A 1 84 ? 10.875 -5.761 -14.242 1 96.64 84 LYS A CA 1
ATOM 661 C C . LYS A 1 84 ? 10.37 -7.127 -13.785 1 96.64 84 LYS A C 1
ATOM 663 O O . LYS A 1 84 ? 9.262 -7.536 -14.139 1 96.64 84 LYS A O 1
ATOM 668 N N . ARG A 1 85 ? 11.165 -7.81 -13.003 1 96.04 85 ARG A N 1
ATOM 669 C CA . ARG A 1 85 ? 10.805 -9.124 -12.481 1 96.04 85 ARG A CA 1
ATOM 670 C C . ARG A 1 85 ? 9.843 -9.001 -11.304 1 96.04 85 ARG A C 1
ATOM 672 O O . ARG A 1 85 ? 9.669 -7.914 -10.749 1 96.04 85 ARG A O 1
ATOM 679 N N . GLY A 1 86 ? 9.196 -10.162 -11.039 1 96.75 86 GLY A N 1
ATOM 680 C CA . GLY A 1 86 ? 8.293 -10.201 -9.9 1 96.75 86 GLY A CA 1
ATOM 681 C C . GLY A 1 86 ? 6.83 -10.143 -10.296 1 96.75 86 GLY A C 1
ATOM 682 O O . GLY A 1 86 ? 5.954 -10.007 -9.439 1 96.75 86 GLY A O 1
ATOM 683 N N . ALA A 1 87 ? 6.555 -10.266 -11.563 1 95.14 87 ALA A N 1
ATOM 684 C CA . ALA A 1 87 ? 5.192 -10.161 -12.077 1 95.14 87 ALA A CA 1
ATOM 685 C C . ALA A 1 87 ? 4.413 -11.451 -11.834 1 95.14 87 ALA A C 1
ATOM 687 O O . ALA A 1 87 ? 4.645 -12.459 -12.505 1 95.14 87 ALA A O 1
ATOM 688 N N . THR A 1 88 ? 3.389 -11.385 -10.912 1 95.05 88 THR A N 1
ATOM 689 C CA . THR A 1 88 ? 2.751 -12.636 -10.519 1 95.05 88 THR A CA 1
ATOM 690 C C . THR A 1 88 ? 1.323 -12.706 -11.053 1 95.05 88 THR A C 1
ATOM 692 O O . THR A 1 88 ? 0.643 -13.722 -10.892 1 95.05 88 THR A O 1
ATOM 695 N N . VAL A 1 89 ? 0.895 -11.628 -11.646 1 92.3 89 VAL A N 1
ATOM 696 C CA . VAL A 1 89 ? -0.454 -11.617 -12.203 1 92.3 89 VAL A CA 1
ATOM 697 C C . VAL A 1 89 ? -0.431 -12.178 -13.623 1 92.3 89 VAL A C 1
ATOM 699 O O . VAL A 1 89 ? 0.175 -11.589 -14.52 1 92.3 89 VAL A O 1
ATOM 702 N N . GLY A 1 90 ? -0.995 -13.313 -13.75 1 86.1 90 GLY A N 1
ATOM 703 C CA . GLY A 1 90 ? -0.996 -13.961 -15.052 1 86.1 90 GLY A CA 1
ATOM 704 C C . GLY A 1 90 ? -2.305 -13.794 -15.8 1 86.1 90 GLY A C 1
ATOM 705 O O . GLY A 1 90 ? -3.313 -13.389 -15.216 1 86.1 90 GLY A O 1
ATOM 706 N N . CYS A 1 91 ? -2.151 -14.087 -17.084 1 76.91 91 CYS A N 1
ATOM 707 C CA . CYS A 1 91 ? -3.308 -14.047 -17.97 1 76.91 91 CYS A CA 1
ATOM 708 C C . CYS A 1 91 ? -4.051 -15.377 -17.959 1 76.91 91 CYS A C 1
ATOM 710 O O . CYS A 1 91 ? -3.436 -16.435 -17.808 1 76.91 91 CYS A O 1
ATOM 712 N N . ASP A 1 92 ? -5.352 -15.294 -18.007 1 71.69 92 ASP A N 1
ATOM 713 C CA . ASP A 1 92 ? -6.181 -16.494 -17.958 1 71.69 92 ASP A CA 1
ATOM 714 C C . ASP A 1 92 ? -6.311 -17.13 -19.34 1 71.69 92 ASP A C 1
ATOM 716 O O . ASP A 1 92 ? -6.792 -18.258 -19.468 1 71.69 92 ASP A O 1
ATOM 720 N N . ILE A 1 93 ? -5.929 -16.386 -20.293 1 67.82 93 ILE A N 1
ATOM 721 C CA . ILE A 1 93 ? -5.998 -16.951 -21.636 1 67.82 93 ILE A CA 1
ATOM 722 C C . ILE A 1 93 ? -4.761 -17.805 -21.901 1 67.82 93 ILE A C 1
ATOM 724 O O . ILE A 1 93 ? -3.63 -17.339 -21.738 1 67.82 93 ILE A O 1
ATOM 728 N N . LYS A 1 94 ? -5.02 -18.984 -22.155 1 65.57 94 LYS A N 1
ATOM 729 C CA . LYS A 1 94 ? -3.969 -19.977 -22.358 1 65.57 94 LYS A CA 1
ATOM 730 C C . LYS A 1 94 ? -2.903 -19.46 -23.319 1 65.57 94 LYS A C 1
ATOM 732 O O . LYS A 1 94 ? -1.71 -19.705 -23.122 1 65.57 94 LYS A O 1
ATOM 737 N N . ALA A 1 95 ? -3.337 -18.666 -24.298 1 65.58 95 ALA A N 1
ATOM 738 C CA . ALA A 1 95 ? -2.389 -18.2 -25.307 1 65.58 95 ALA A CA 1
ATOM 739 C C . ALA A 1 95 ? -1.636 -16.964 -24.823 1 65.58 95 ALA A C 1
ATOM 741 O O . ALA A 1 95 ? -0.651 -16.549 -25.438 1 65.58 95 ALA A O 1
ATOM 742 N N . CYS A 1 96 ? -1.93 -16.562 -23.675 1 72.38 96 CYS A N 1
ATOM 743 C CA . CYS A 1 96 ? -1.311 -15.329 -23.202 1 72.38 96 CYS A CA 1
ATOM 744 C C . CYS A 1 96 ? -0.208 -15.626 -22.193 1 72.38 96 CYS A C 1
ATOM 746 O O . CYS A 1 96 ? -0.451 -16.276 -21.174 1 72.38 96 CYS A O 1
ATOM 748 N N . LEU A 1 97 ? 0.947 -15.239 -22.521 1 77.69 97 LEU A N 1
ATOM 749 C CA . LEU A 1 97 ? 2.096 -15.486 -21.656 1 77.69 97 LEU A CA 1
ATOM 750 C C . LEU A 1 97 ? 2.515 -14.211 -20.932 1 77.69 97 LEU A C 1
ATOM 752 O O . LEU A 1 97 ? 3.597 -14.153 -20.343 1 77.69 97 LEU A O 1
ATOM 756 N N . LYS A 1 98 ? 1.608 -13.259 -20.965 1 87.17 98 LYS A N 1
ATOM 757 C CA . LYS A 1 98 ? 2.007 -12.001 -20.339 1 87.17 98 LYS A CA 1
ATOM 758 C C . LYS A 1 98 ? 1.739 -12.025 -18.837 1 87.17 98 LYS A C 1
ATOM 760 O O . LYS A 1 98 ? 0.72 -12.557 -18.392 1 87.17 98 LYS A O 1
ATOM 765 N N . SER A 1 99 ? 2.643 -11.525 -18.09 1 91.53 99 SER A N 1
ATOM 766 C CA . SER A 1 99 ? 2.513 -11.338 -16.649 1 91.53 99 SER A CA 1
ATOM 767 C C . SER A 1 99 ? 2.684 -9.872 -16.264 1 91.53 99 SER A C 1
ATOM 769 O O . SER A 1 99 ? 3.327 -9.106 -16.985 1 91.53 99 SER A O 1
ATOM 771 N N . TYR A 1 100 ? 2.076 -9.513 -15.206 1 93.72 100 TYR A N 1
ATOM 772 C CA . TYR A 1 100 ? 2.137 -8.138 -14.722 1 93.72 100 TYR A CA 1
ATOM 773 C C . TYR A 1 100 ? 2.255 -8.098 -13.203 1 93.72 100 TYR A C 1
ATOM 775 O O . TYR A 1 100 ? 1.898 -9.062 -12.522 1 93.72 100 TYR A O 1
ATOM 783 N N . HIS A 1 101 ? 2.806 -6.998 -12.722 1 95 101 HIS A N 1
ATOM 784 C CA . HIS A 1 101 ? 2.443 -6.585 -11.371 1 95 101 HIS A CA 1
ATOM 785 C C . HIS A 1 101 ? 0.996 -6.108 -11.311 1 95 101 HIS A C 1
ATOM 787 O O . HIS A 1 101 ? 0.444 -5.656 -12.317 1 95 101 HIS A O 1
ATOM 793 N N . PHE A 1 102 ? 0.411 -6.184 -10.19 1 93.88 102 PHE A N 1
ATOM 794 C CA . PHE A 1 102 ? -0.994 -5.806 -10.085 1 93.88 102 PHE A CA 1
ATOM 795 C C . PHE A 1 102 ? -1.206 -4.374 -10.561 1 93.88 102 PHE A C 1
ATOM 797 O O . PHE A 1 102 ? -2.051 -4.1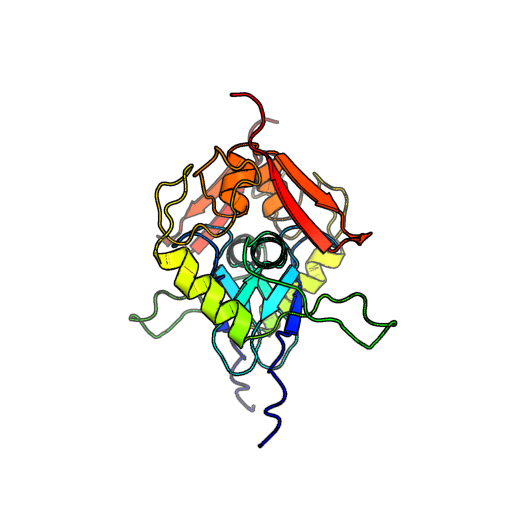19 -11.421 1 93.88 102 PHE A O 1
ATOM 804 N N . PHE A 1 103 ? -0.41 -3.458 -10.096 1 92.34 103 PHE A N 1
ATOM 805 C CA . PHE A 1 103 ? -0.619 -2.057 -10.442 1 92.34 103 PHE A CA 1
ATOM 806 C C . PHE A 1 103 ? -0.162 -1.778 -11.869 1 92.34 103 PHE A C 1
ATOM 808 O O . PHE A 1 103 ? -0.686 -0.878 -12.529 1 92.34 103 PHE A O 1
ATOM 815 N N . CYS A 1 104 ? 0.745 -2.593 -12.377 1 92.5 104 CYS A N 1
ATOM 816 C CA . CYS A 1 104 ? 1.117 -2.482 -13.783 1 92.5 104 CYS A CA 1
ATOM 817 C C . CYS A 1 104 ? -0.04 -2.89 -14.687 1 92.5 104 CYS A C 1
ATOM 819 O O . CYS A 1 104 ? -0.27 -2.269 -15.726 1 92.5 104 CYS A O 1
ATOM 821 N N . ALA A 1 105 ? -0.714 -3.944 -14.25 1 91.15 105 ALA A N 1
ATOM 822 C CA . ALA A 1 105 ? -1.886 -4.364 -15.014 1 91.15 105 ALA A CA 1
ATOM 823 C C . ALA A 1 105 ? -2.937 -3.259 -15.057 1 91.15 105 ALA A C 1
ATOM 825 O O . ALA A 1 105 ? -3.53 -2.998 -16.107 1 91.15 105 ALA A O 1
ATOM 826 N N . LYS A 1 106 ? -3.123 -2.631 -13.937 1 87.22 106 LYS A N 1
ATOM 827 C CA . LYS A 1 106 ? -4.086 -1.537 -13.852 1 87.22 106 LYS A CA 1
ATOM 828 C C . LYS A 1 106 ? -3.688 -0.382 -14.766 1 87.22 106 LYS A C 1
ATOM 830 O O . LYS A 1 106 ? -4.529 0.175 -15.474 1 87.22 106 LYS A O 1
ATOM 835 N N . ASN A 1 107 ? -2.412 -0.069 -14.736 1 86.91 107 ASN A N 1
ATOM 836 C CA . ASN A 1 107 ? -1.899 1.027 -15.55 1 86.91 107 ASN A CA 1
ATOM 837 C C . ASN A 1 107 ? -1.976 0.702 -17.04 1 86.91 107 ASN A C 1
ATOM 839 O O . ASN A 1 107 ? -2.145 1.6 -17.867 1 86.91 107 ASN A O 1
ATOM 843 N N . ALA A 1 108 ? -1.847 -0.565 -17.341 1 85.42 108 ALA A N 1
ATOM 844 C CA . ALA A 1 108 ? -1.92 -1 -18.733 1 85.42 108 ALA A CA 1
ATOM 845 C C . ALA A 1 108 ? -3.369 -1.177 -19.178 1 85.42 108 ALA A C 1
ATOM 847 O O . ALA A 1 108 ? -3.632 -1.581 -20.313 1 85.42 108 ALA A O 1
ATOM 848 N N . HIS A 1 109 ? -4.288 -0.905 -18.204 1 81.44 109 HIS A N 1
ATOM 849 C CA . HIS A 1 109 ? -5.719 -1.04 -18.456 1 81.44 109 HIS A CA 1
ATOM 850 C C . HIS A 1 109 ? -6.076 -2.469 -18.852 1 81.44 109 HIS A C 1
ATOM 852 O O . HIS A 1 109 ? -6.865 -2.682 -19.776 1 81.44 109 HIS A O 1
ATOM 858 N N . ALA A 1 110 ? -5.345 -3.366 -18.274 1 79.31 110 ALA A N 1
ATOM 859 C CA . ALA A 1 110 ? -5.74 -4.767 -18.401 1 79.31 110 ALA A CA 1
ATOM 860 C C . ALA A 1 110 ? -7.017 -5.049 -17.613 1 79.31 110 ALA A C 1
ATOM 862 O O . ALA A 1 110 ? -7.287 -4.398 -16.601 1 79.31 110 ALA A O 1
ATOM 863 N N . VAL A 1 111 ? -7.841 -5.847 -18.097 1 74.97 111 VAL A N 1
ATOM 864 C CA . VAL A 1 111 ? -9.123 -6.129 -17.461 1 74.97 111 VAL A CA 1
ATOM 865 C C . VAL A 1 111 ? -8.924 -7.112 -16.309 1 74.97 111 VAL A C 1
ATOM 867 O O . VAL A 1 111 ? -8.503 -8.251 -16.523 1 74.97 111 VAL A O 1
ATOM 870 N N . LEU A 1 112 ? -9.038 -6.633 -15.134 1 73.39 112 LEU A N 1
ATOM 871 C CA . LEU A 1 112 ? -9.013 -7.477 -13.944 1 73.39 112 LEU A CA 1
ATOM 872 C C . LEU A 1 112 ? -10.411 -7.992 -13.614 1 73.39 112 LEU A C 1
ATOM 874 O O . LEU A 1 112 ? -11.348 -7.204 -13.467 1 73.39 112 LEU A O 1
ATOM 878 N N . GLN A 1 113 ? -10.65 -9.31 -13.817 1 70.43 113 GLN A N 1
ATOM 879 C CA . GLN A 1 113 ? -11.944 -9.923 -13.539 1 70.43 113 GLN A CA 1
ATOM 880 C C . GLN A 1 113 ? -11.977 -10.527 -12.138 1 70.43 113 GLN A C 1
ATOM 882 O O . GLN A 1 113 ? -11.018 -11.175 -11.713 1 70.43 113 GLN A O 1
ATOM 887 N N . THR A 1 114 ? -12.943 -10.048 -11.377 1 66.7 114 THR A N 1
ATOM 888 C CA . THR A 1 114 ? -13.081 -10.567 -10.02 1 66.7 114 THR A CA 1
ATOM 889 C C . THR A 1 114 ? -14.427 -11.265 -9.843 1 66.7 114 THR A C 1
ATOM 891 O O . THR A 1 114 ? -15.441 -10.815 -10.379 1 66.7 114 THR A O 1
ATOM 894 N N . ASP A 1 115 ? -14.365 -12.617 -9.527 1 61.54 115 ASP A N 1
ATOM 895 C CA . ASP A 1 115 ? -15.518 -13.282 -8.928 1 61.54 115 ASP A CA 1
ATOM 896 C C . ASP A 1 115 ? -15.299 -13.524 -7.436 1 61.54 115 ASP A C 1
ATOM 898 O O . ASP A 1 115 ? -14.768 -14.563 -7.042 1 61.54 115 ASP A O 1
ATOM 902 N N . ARG A 1 116 ? -15.671 -12.553 -6.686 1 61.67 116 ARG A N 1
ATOM 903 C CA . ARG A 1 116 ? -15.465 -12.63 -5.243 1 61.67 116 ARG A CA 1
ATOM 904 C C . ARG A 1 116 ? -16.11 -13.885 -4.664 1 61.67 116 ARG A C 1
ATOM 906 O O . ARG A 1 116 ? -15.546 -14.525 -3.775 1 61.67 116 ARG A O 1
ATOM 913 N N . SER A 1 117 ? -17.318 -14.14 -5.116 1 60.39 117 SER A N 1
ATOM 914 C CA . SER A 1 117 ? -18.073 -15.285 -4.618 1 60.39 117 SER A CA 1
ATOM 915 C C . SER A 1 117 ? -17.309 -16.588 -4.835 1 60.39 117 SER A C 1
ATOM 917 O O . SER A 1 117 ? -17.385 -17.502 -4.012 1 60.39 117 SER A O 1
ATOM 919 N N . GLN A 1 118 ? -16.513 -16.536 -5.886 1 54.38 118 GLN A N 1
ATOM 920 C CA . GLN A 1 118 ? -15.765 -17.751 -6.193 1 54.38 118 GLN A CA 1
ATOM 921 C C . GLN A 1 118 ? -14.291 -17.596 -5.829 1 54.38 118 GLN A C 1
ATOM 923 O O . GLN A 1 118 ? -13.515 -18.547 -5.945 1 54.38 118 GLN A O 1
ATOM 928 N N . GLY A 1 119 ? -13.94 -16.442 -5.307 1 54.06 119 GLY A N 1
ATOM 929 C CA . GLY A 1 119 ? -12.544 -16.199 -4.982 1 54.06 119 GLY A CA 1
ATOM 930 C C . GLY A 1 119 ? -11.641 -16.185 -6.201 1 54.06 119 GLY A C 1
ATOM 931 O O . GLY A 1 119 ? -10.485 -16.607 -6.129 1 54.06 119 GLY A O 1
ATOM 932 N N . ILE A 1 120 ? -12.179 -15.954 -7.384 1 57.05 120 ILE A N 1
ATOM 933 C CA . ILE A 1 120 ? -11.403 -15.988 -8.619 1 57.05 120 ILE A CA 1
ATOM 934 C C . ILE A 1 120 ? -11.01 -14.568 -9.021 1 57.05 120 ILE A C 1
ATOM 936 O O . ILE A 1 120 ? -11.869 -13.691 -9.144 1 57.05 120 ILE A O 1
ATOM 940 N N . TYR A 1 121 ? -9.751 -14.358 -9.108 1 68.65 121 TYR A N 1
ATOM 941 C CA . TYR A 1 121 ? -9.149 -13.104 -9.545 1 68.65 121 TYR A CA 1
ATOM 942 C C . TYR A 1 121 ? -8.256 -13.322 -10.761 1 68.65 121 TYR A C 1
ATOM 944 O O . TYR A 1 121 ? -7.268 -14.056 -10.689 1 68.65 121 TYR A O 1
ATOM 952 N N . LYS A 1 122 ? -8.896 -12.835 -11.985 1 66.33 122 LYS A N 1
ATOM 953 C CA . LYS A 1 122 ? -8.154 -13.101 -13.214 1 66.33 122 LYS A CA 1
ATOM 954 C C . LYS A 1 122 ? -7.975 -11.827 -14.035 1 66.33 122 LYS A C 1
ATOM 956 O O . LYS A 1 122 ? -8.727 -10.864 -13.868 1 66.33 122 LYS A O 1
ATOM 961 N N . TYR A 1 123 ? -6.817 -11.809 -14.726 1 66.95 123 TYR A N 1
ATOM 962 C CA . TYR A 1 123 ? -6.498 -10.737 -15.661 1 66.95 123 TYR A CA 1
ATOM 963 C C . TYR A 1 123 ? -6.729 -11.182 -17.1 1 66.95 123 TYR A C 1
ATOM 965 O O . TYR A 1 123 ? -6.341 -12.288 -17.484 1 66.95 123 TYR A O 1
ATOM 973 N N . LEU A 1 124 ? -7.748 -10.507 -17.762 1 61.9 124 LEU A N 1
ATOM 974 C CA . LEU A 1 124 ? -7.955 -10.756 -19.184 1 61.9 124 LEU A CA 1
ATOM 975 C C . LEU A 1 124 ? -7.423 -9.599 -20.022 1 61.9 124 LEU A C 1
ATOM 977 O O . LEU A 1 124 ? -7.513 -8.439 -19.615 1 61.9 124 LEU A O 1
ATOM 981 N N . ILE A 1 125 ? -6.294 -9.807 -20.603 1 53.7 125 ILE A N 1
ATOM 982 C CA . ILE A 1 125 ? -5.868 -8.776 -21.543 1 53.7 125 ILE A CA 1
ATOM 983 C C . ILE A 1 125 ? -6.914 -8.617 -22.644 1 53.7 125 ILE A C 1
ATOM 985 O O . ILE A 1 125 ? -7.321 -9.6 -23.269 1 53.7 125 ILE A O 1
ATOM 989 N N . LYS A 1 126 ? -7.776 -7.586 -22.439 1 48.6 126 LYS A N 1
ATOM 990 C CA . LYS A 1 126 ? -8.66 -7.396 -23.586 1 48.6 126 LYS A CA 1
ATOM 991 C C . LYS A 1 126 ? -7.918 -7.635 -24.898 1 48.6 126 LYS A C 1
ATOM 993 O O . LYS A 1 126 ? -8.375 -8.407 -25.743 1 48.6 126 LYS A O 1
ATOM 998 N N . HIS A 1 127 ? -7.915 -6.435 -25.738 1 42.04 127 HIS A N 1
ATOM 999 C CA . HIS A 1 127 ? -7.788 -6.498 -27.19 1 42.04 127 HIS A CA 1
ATOM 1000 C C . HIS A 1 127 ? -6.398 -6.972 -27.601 1 42.04 127 HIS A C 1
ATOM 1002 O O . HIS A 1 127 ? -5.392 -6.495 -27.069 1 42.04 127 HIS A O 1
ATOM 1008 N N . PHE A 1 128 ? -6.305 -8.143 -27.909 1 32.8 128 PHE A N 1
ATOM 1009 C CA . PHE A 1 128 ? -5.336 -8.475 -28.946 1 32.8 128 PHE A CA 1
ATOM 1010 C C . PHE A 1 128 ? -5.528 -7.588 -30.171 1 32.8 128 PHE A C 1
ATOM 1012 O O . PHE A 1 128 ? -6.66 -7.279 -30.548 1 32.8 128 PHE A O 1
ATOM 1019 N N . GLY B 1 1 ? 12.643 13.283 33.657 1 28.92 1 GLY B N 1
ATOM 1020 C CA . GLY B 1 1 ? 11.59 13.124 32.667 1 28.92 1 GLY B CA 1
ATOM 1021 C C . GLY B 1 1 ? 11.86 12.002 31.683 1 28.92 1 GLY B C 1
ATOM 1022 O O . GLY B 1 1 ? 12.982 11.855 31.192 1 28.92 1 GLY B O 1
ATOM 1023 N N . VAL B 1 2 ? 11.262 10.801 31.84 1 37.56 2 VAL B N 1
ATOM 1024 C CA . VAL B 1 2 ? 11.629 9.594 31.106 1 37.56 2 VAL B CA 1
ATOM 1025 C C . VAL B 1 2 ? 11.676 9.893 29.609 1 37.56 2 VAL B C 1
ATOM 1027 O O . VAL B 1 2 ? 10.726 10.445 29.05 1 37.56 2 VAL B O 1
ATOM 1030 N N . PHE B 1 3 ? 12.724 10.284 29.059 1 42.74 3 PHE B N 1
ATOM 1031 C CA . PHE B 1 3 ? 12.969 10.517 27.64 1 42.74 3 PHE B CA 1
ATOM 1032 C C . PHE B 1 3 ? 12.301 9.441 26.792 1 42.74 3 PHE B C 1
ATOM 1034 O O . PHE B 1 3 ? 12.782 8.307 26.727 1 42.74 3 PHE B O 1
ATOM 1041 N N . GLN B 1 4 ? 11.005 9.229 26.864 1 47.55 4 GLN B N 1
ATOM 1042 C CA . GLN B 1 4 ? 10.324 8.185 26.105 1 47.55 4 GLN B CA 1
ATOM 1043 C C . GLN B 1 4 ? 10.77 8.186 24.645 1 47.55 4 GLN B C 1
ATOM 1045 O O . GLN B 1 4 ? 10.693 9.213 23.968 1 47.55 4 GLN B O 1
ATOM 1050 N N . VAL B 1 5 ? 11.78 7.538 24.372 1 59.27 5 VAL B N 1
ATOM 1051 C CA . VAL B 1 5 ? 12.268 7.395 23.004 1 59.27 5 VAL B CA 1
ATOM 1052 C C . VAL B 1 5 ? 11.09 7.189 22.054 1 59.27 5 VAL B C 1
ATOM 1054 O O . VAL B 1 5 ? 10.262 6.3 22.266 1 59.27 5 VAL B O 1
ATOM 1057 N N . ALA B 1 6 ? 10.779 8.244 21.269 1 73.34 6 ALA B N 1
ATOM 1058 C CA . ALA B 1 6 ? 9.664 8.236 20.326 1 73.34 6 ALA B CA 1
ATOM 1059 C C . ALA B 1 6 ? 9.725 7.012 19.415 1 73.34 6 ALA B C 1
ATOM 1061 O O . ALA B 1 6 ? 10.796 6.649 18.924 1 73.34 6 ALA B O 1
ATOM 1062 N N . GLU B 1 7 ? 8.729 6.151 19.638 1 89.04 7 GLU B N 1
ATOM 1063 C CA . GLU B 1 7 ? 8.647 4.995 18.751 1 89.04 7 GLU B CA 1
ATOM 1064 C C . GLU B 1 7 ? 8.608 5.424 17.287 1 89.04 7 GLU B C 1
ATOM 1066 O O . GLU B 1 7 ? 7.87 6.343 16.923 1 89.04 7 GLU B O 1
ATOM 1071 N N . LYS B 1 8 ? 9.519 4.872 16.519 1 92.39 8 LYS B N 1
ATOM 1072 C CA . LYS B 1 8 ? 9.571 5.141 15.085 1 92.39 8 LYS B CA 1
ATOM 1073 C C . LYS B 1 8 ? 8.881 4.035 14.292 1 92.39 8 LYS B C 1
ATOM 1075 O O . LYS B 1 8 ? 8.861 2.878 14.719 1 92.39 8 LYS B O 1
ATOM 1080 N N . MET B 1 9 ? 8.373 4.47 13.195 1 93.97 9 MET B N 1
ATOM 1081 C CA . MET B 1 9 ? 7.762 3.485 12.307 1 93.97 9 MET B CA 1
ATOM 1082 C C . MET B 1 9 ? 8.828 2.692 11.559 1 93.97 9 MET B C 1
ATOM 1084 O O . MET B 1 9 ? 9.918 3.202 11.297 1 93.97 9 MET B O 1
ATOM 1088 N N . GLU B 1 10 ? 8.445 1.472 11.233 1 93.17 10 GLU B N 1
ATOM 1089 C CA . GLU B 1 10 ? 9.353 0.58 10.52 1 93.17 10 GLU B CA 1
ATOM 1090 C C . GLU B 1 10 ? 8.995 0.497 9.039 1 93.17 10 GLU B C 1
ATOM 1092 O O . GLU B 1 10 ? 7.825 0.331 8.686 1 93.17 10 GLU B O 1
ATOM 1097 N N . LYS B 1 11 ? 10.019 0.581 8.278 1 94.2 11 LYS B N 1
ATOM 1098 C CA . LYS B 1 11 ? 9.848 0.525 6.829 1 94.2 11 LYS B CA 1
ATOM 1099 C C . LYS B 1 11 ? 9.66 -0.913 6.353 1 94.2 11 LYS B C 1
ATOM 1101 O O . LYS B 1 11 ? 10.38 -1.815 6.786 1 94.2 11 LYS B O 1
ATOM 1106 N N . ARG B 1 12 ? 8.679 -1.121 5.543 1 94.11 12 ARG B N 1
ATOM 1107 C CA . ARG B 1 12 ? 8.427 -2.359 4.812 1 94.11 12 ARG B CA 1
ATOM 1108 C C . ARG B 1 12 ? 8.142 -2.078 3.34 1 94.11 12 ARG B C 1
ATOM 1110 O O . ARG B 1 12 ? 7.913 -0.929 2.955 1 94.11 12 ARG B O 1
ATOM 1117 N N . THR B 1 13 ? 8.293 -3.053 2.526 1 95.95 13 THR B N 1
ATOM 1118 C CA . THR B 1 13 ? 8.007 -2.935 1.101 1 95.95 13 THR B CA 1
ATOM 1119 C C . THR B 1 13 ? 7.096 -4.068 0.637 1 95.95 13 THR B C 1
ATOM 1121 O O . THR B 1 13 ? 7.255 -5.214 1.064 1 95.95 13 THR B O 1
ATOM 1124 N N . CYS B 1 14 ? 6.14 -3.779 -0.12 1 97.04 14 CYS B N 1
ATOM 1125 C CA . CYS B 1 14 ? 5.321 -4.841 -0.694 1 97.04 14 CYS B CA 1
ATOM 1126 C C . CYS B 1 14 ? 6.175 -5.815 -1.497 1 97.04 14 CYS B C 1
ATOM 1128 O O . CYS B 1 14 ? 6.936 -5.403 -2.374 1 97.04 14 CYS B O 1
ATOM 1130 N N . ALA B 1 15 ? 6.007 -7.027 -1.293 1 96.84 15 ALA B N 1
ATOM 1131 C CA . ALA B 1 15 ? 6.884 -8.046 -1.864 1 96.84 15 ALA B CA 1
ATOM 1132 C C . ALA B 1 15 ? 6.493 -8.36 -3.305 1 96.84 15 ALA B C 1
ATOM 1134 O O . ALA B 1 15 ? 7.245 -9.017 -4.03 1 96.84 15 ALA B O 1
ATOM 1135 N N . LEU B 1 16 ? 5.338 -7.807 -3.788 1 96.92 16 LEU B N 1
ATOM 1136 C CA . LEU B 1 16 ? 4.824 -8.201 -5.096 1 96.92 16 LEU B CA 1
ATOM 1137 C C . LEU B 1 16 ? 4.735 -6.999 -6.03 1 96.92 16 LEU B C 1
ATOM 1139 O O . LEU B 1 16 ? 4.267 -7.122 -7.164 1 96.92 16 LEU B O 1
ATOM 1143 N N . CYS B 1 17 ? 5.098 -5.877 -5.522 1 96.48 17 CYS B N 1
ATOM 1144 C CA . CYS B 1 17 ? 5.24 -4.696 -6.365 1 96.48 17 CYS B CA 1
ATOM 1145 C C . CYS B 1 17 ? 6.627 -4.639 -6.994 1 96.48 17 CYS B C 1
ATOM 1147 O O . CYS B 1 17 ? 7.57 -5.245 -6.483 1 96.48 17 CYS B O 1
ATOM 1149 N N . PRO B 1 18 ? 6.652 -3.925 -8.121 1 94.73 18 PRO B N 1
ATOM 1150 C CA . PRO B 1 18 ? 8.005 -3.737 -8.651 1 94.73 18 PRO B CA 1
ATOM 1151 C C . PRO B 1 18 ? 8.908 -2.955 -7.7 1 94.73 18 PRO B C 1
ATOM 1153 O O . PRO B 1 18 ? 8.425 -2.124 -6.927 1 94.73 18 PRO B O 1
ATOM 1156 N N . LYS B 1 19 ? 10.14 -3.264 -7.835 1 88.05 19 LYS B N 1
ATOM 1157 C CA . LYS B 1 19 ? 11.109 -2.57 -6.993 1 88.05 19 LYS B CA 1
ATOM 1158 C C . LYS B 1 19 ? 11.031 -1.059 -7.195 1 88.05 19 LYS B C 1
ATOM 1160 O O . LYS B 1 19 ? 10.864 -0.586 -8.321 1 88.05 19 LYS B O 1
ATOM 1165 N N . ASP B 1 20 ? 11.018 -0.259 -6.2 1 84.26 20 ASP B N 1
ATOM 1166 C CA . ASP B 1 20 ? 11.115 1.197 -6.197 1 84.26 20 ASP B CA 1
ATOM 1167 C C . ASP B 1 20 ? 9.806 1.836 -6.655 1 84.26 20 ASP B C 1
ATOM 1169 O O . ASP B 1 20 ? 9.804 2.952 -7.178 1 84.26 20 ASP B O 1
ATOM 1173 N N . SER B 1 21 ? 8.777 0.984 -6.664 1 89.44 21 SER B N 1
ATOM 1174 C CA . SER B 1 21 ? 7.463 1.549 -6.954 1 89.44 21 SER B CA 1
ATOM 1175 C C . SER B 1 21 ? 7.034 2.535 -5.872 1 89.44 21 SER B C 1
ATOM 1177 O O . SER B 1 21 ? 7.229 2.283 -4.682 1 89.44 21 SER B O 1
ATOM 1179 N N . GLU B 1 22 ? 6.41 3.622 -6.32 1 82.87 22 GLU B N 1
ATOM 1180 C CA . GLU B 1 22 ? 5.992 4.677 -5.402 1 82.87 22 GLU B CA 1
ATOM 1181 C C . GLU B 1 22 ? 4.913 4.181 -4.444 1 82.87 22 GLU B C 1
ATOM 1183 O O . GLU B 1 22 ? 4.715 4.755 -3.372 1 82.87 22 GLU B O 1
ATOM 1188 N N . TYR B 1 23 ? 4.29 3.088 -4.765 1 88.45 23 TYR B N 1
ATOM 1189 C CA . TYR B 1 23 ? 3.183 2.58 -3.963 1 88.45 23 TYR B CA 1
ATOM 1190 C C . TYR B 1 23 ? 3.645 1.454 -3.046 1 88.45 23 TYR B C 1
ATOM 1192 O O . TYR B 1 23 ? 2.894 1.006 -2.176 1 88.45 23 TYR B O 1
ATOM 1200 N N . SER B 1 24 ? 4.846 1.031 -3.171 1 95.49 24 SER B N 1
ATOM 1201 C CA . SER B 1 24 ? 5.198 -0.253 -2.575 1 95.49 24 SER B CA 1
ATOM 1202 C C . SER B 1 24 ? 5.732 -0.077 -1.158 1 95.49 24 SER B C 1
ATOM 1204 O O . SER B 1 24 ? 5.756 -1.029 -0.375 1 95.49 24 SER B O 1
ATOM 1206 N N . VAL B 1 25 ? 6.211 1.166 -0.845 1 95.84 25 VAL B N 1
ATOM 1207 C CA . VAL B 1 25 ? 6.875 1.368 0.438 1 95.84 25 VAL B CA 1
ATOM 1208 C C . VAL B 1 25 ? 5.84 1.7 1.51 1 95.84 25 VAL B C 1
ATOM 1210 O O . VAL B 1 25 ? 4.997 2.58 1.317 1 95.84 25 VAL B O 1
ATOM 1213 N N . LEU B 1 26 ? 5.974 1.034 2.615 1 95.84 26 LEU B N 1
ATOM 1214 C CA . LEU B 1 26 ? 5.046 1.12 3.737 1 95.84 26 LEU B CA 1
ATOM 1215 C C . LEU B 1 26 ?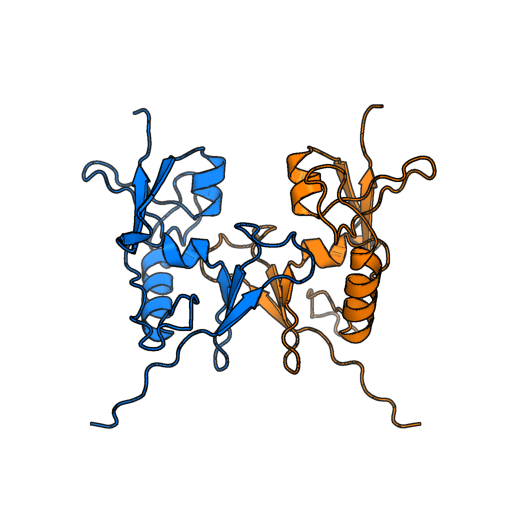 5.793 1.363 5.044 1 95.84 26 LEU B C 1
ATOM 1217 O O . LEU B 1 26 ? 6.952 0.965 5.184 1 95.84 26 LEU B O 1
ATOM 1221 N N . TYR B 1 27 ? 5.161 2.025 5.878 1 95.72 27 TYR B N 1
ATOM 1222 C CA . TYR B 1 27 ? 5.652 2.191 7.242 1 95.72 27 TYR B CA 1
ATOM 1223 C C . TYR B 1 27 ? 4.649 1.647 8.252 1 95.72 27 TYR B C 1
ATOM 1225 O O . TYR B 1 27 ? 3.453 1.935 8.166 1 95.72 27 TYR B O 1
ATOM 1233 N N . ILE B 1 28 ? 5.183 0.88 9.167 1 95.41 28 ILE B N 1
ATOM 1234 C CA . ILE B 1 28 ? 4.328 0.199 10.133 1 95.41 28 ILE B CA 1
ATOM 1235 C C . ILE B 1 28 ? 4.803 0.507 11.551 1 95.41 28 ILE B C 1
ATOM 1237 O O . ILE B 1 28 ? 6.007 0.517 11.82 1 95.41 28 ILE B O 1
ATOM 1241 N N . ALA B 1 29 ? 3.821 0.69 12.428 1 93.5 29 ALA B N 1
ATOM 1242 C CA . ALA B 1 29 ? 4.134 0.753 13.853 1 93.5 29 ALA B CA 1
ATOM 1243 C C . ALA B 1 29 ? 4.123 -0.639 14.479 1 93.5 29 ALA B C 1
ATOM 1245 O O . ALA B 1 29 ? 3.162 -1.394 14.311 1 93.5 29 ALA B O 1
ATOM 1246 N N . LYS B 1 30 ? 5.146 -0.963 15.11 1 86.03 30 LYS B N 1
ATOM 1247 C CA . LYS B 1 30 ? 5.299 -2.305 15.664 1 86.03 30 LYS B CA 1
ATOM 1248 C C . LYS B 1 30 ? 4.293 -2.555 16.784 1 86.03 30 LYS B C 1
ATOM 1250 O O . LYS B 1 30 ? 3.728 -3.647 16.886 1 86.03 30 LYS B O 1
ATOM 1255 N N . ARG B 1 31 ? 4.057 -1.595 17.601 1 86.39 31 ARG B N 1
ATOM 1256 C CA . ARG B 1 31 ? 3.248 -1.782 18.801 1 86.39 31 ARG B CA 1
ATOM 1257 C C . ARG B 1 31 ? 1.827 -1.272 18.588 1 86.39 31 ARG B C 1
ATOM 1259 O O . ARG B 1 31 ? 0.999 -1.329 19.499 1 86.39 31 ARG B O 1
ATOM 1266 N N . GLU B 1 32 ? 1.65 -0.759 17.503 1 86.38 32 GLU B N 1
ATOM 1267 C CA . GLU B 1 32 ? 0.319 -0.269 17.16 1 86.38 32 GLU B CA 1
ATOM 1268 C C . GLU B 1 32 ? -0.131 -0.796 15.801 1 86.38 32 GLU B C 1
ATOM 1270 O O . GLU B 1 32 ? 0.653 -1.415 15.079 1 86.38 32 GLU B O 1
ATOM 1275 N N . THR B 1 33 ? -1.373 -0.636 15.521 1 87.68 33 THR B N 1
ATOM 1276 C CA . THR B 1 33 ? -1.946 -1.15 14.282 1 87.68 33 THR B CA 1
ATOM 1277 C C . THR B 1 33 ? -1.88 -0.098 13.179 1 87.68 33 THR B C 1
ATOM 1279 O O . THR B 1 33 ? -2.654 -0.147 12.22 1 87.68 33 THR B O 1
ATOM 1282 N N . ILE B 1 34 ? -0.93 0.758 13.326 1 94.85 34 ILE B N 1
ATOM 1283 C CA . ILE B 1 34 ? -0.846 1.838 12.348 1 94.85 34 ILE B CA 1
ATOM 1284 C C . ILE B 1 34 ? 0.057 1.417 11.191 1 94.85 34 ILE B C 1
ATOM 1286 O O . ILE B 1 34 ? 1.166 0.923 11.408 1 94.85 34 ILE B O 1
ATOM 1290 N N . ALA B 1 35 ? -0.434 1.561 10.035 1 96.62 35 ALA B N 1
ATOM 1291 C CA . ALA B 1 35 ? 0.305 1.387 8.788 1 96.62 35 ALA B CA 1
ATOM 1292 C C . ALA B 1 35 ? -0.029 2.495 7.793 1 96.62 35 ALA B C 1
ATOM 1294 O O . ALA B 1 35 ? -1.142 3.027 7.798 1 96.62 35 ALA B O 1
ATOM 1295 N N . ALA B 1 36 ? 0.95 2.869 7.011 1 97.31 36 ALA B N 1
ATOM 1296 C CA . ALA B 1 36 ? 0.717 3.902 6.006 1 97.31 36 ALA B CA 1
ATOM 1297 C C . ALA B 1 36 ? 1.699 3.771 4.846 1 97.31 36 ALA B C 1
ATOM 1299 O O . ALA B 1 36 ? 2.832 3.32 5.031 1 97.31 36 ALA B O 1
ATOM 1300 N N . HIS B 1 37 ? 1.231 4.153 3.739 1 96.65 37 HIS B N 1
ATOM 1301 C CA . HIS B 1 37 ? 2.165 4.287 2.627 1 96.65 37 HIS B CA 1
ATOM 1302 C C . HIS B 1 37 ? 3.182 5.392 2.893 1 96.65 37 HIS B C 1
ATOM 1304 O O . HIS B 1 37 ? 2.865 6.389 3.545 1 96.65 37 HIS B O 1
ATOM 1310 N N . GLU B 1 38 ? 4.316 5.218 2.328 1 95.42 38 GLU B N 1
ATOM 1311 C CA . GLU B 1 38 ? 5.356 6.232 2.48 1 95.42 38 GLU B CA 1
ATOM 1312 C C . GLU B 1 38 ? 4.894 7.582 1.939 1 95.42 38 GLU B C 1
ATOM 1314 O O . GLU B 1 38 ? 5.005 8.601 2.624 1 95.42 38 GLU B O 1
ATOM 1319 N N . ASN B 1 39 ? 4.331 7.593 0.767 1 93.45 39 ASN B N 1
ATOM 1320 C CA . ASN B 1 39 ? 3.948 8.854 0.141 1 93.45 39 ASN B CA 1
ATOM 1321 C C . ASN B 1 39 ? 2.751 9.488 0.845 1 93.45 39 ASN B C 1
ATOM 1323 O O . ASN B 1 39 ? 2.625 10.713 0.883 1 93.45 39 ASN B O 1
ATOM 1327 N N . CYS B 1 40 ? 1.915 8.704 1.439 1 95.05 40 CYS B N 1
ATOM 1328 C CA . CYS B 1 40 ? 0.844 9.248 2.267 1 95.05 40 CYS B CA 1
ATOM 1329 C C . CYS B 1 40 ? 1.411 10.024 3.45 1 95.05 40 CYS B C 1
ATOM 1331 O O . CYS B 1 40 ? 0.867 11.06 3.835 1 95.05 40 CYS B O 1
ATOM 1333 N N . LEU B 1 41 ? 2.52 9.497 3.95 1 95.28 41 LEU B N 1
ATOM 1334 C CA . LEU B 1 41 ? 3.178 10.158 5.071 1 95.28 41 LEU B CA 1
ATOM 1335 C C . LEU B 1 41 ? 3.942 11.392 4.602 1 95.28 41 LEU B C 1
ATOM 1337 O O . LEU B 1 41 ? 3.801 12.472 5.181 1 95.28 41 LEU B O 1
ATOM 1341 N N . LEU B 1 42 ? 4.639 11.271 3.554 1 91.81 42 LEU B N 1
ATOM 1342 C CA . LEU B 1 42 ? 5.552 12.299 3.069 1 91.81 42 LEU B CA 1
ATOM 1343 C C . LEU B 1 42 ? 4.79 13.554 2.658 1 91.81 42 LEU B C 1
ATOM 1345 O O . LEU B 1 42 ? 5.252 14.672 2.894 1 91.81 42 LEU B O 1
ATOM 1349 N N . TYR B 1 43 ? 3.616 13.355 2.15 1 92.13 43 TYR B N 1
ATOM 1350 C CA . TYR B 1 43 ? 2.921 14.487 1.549 1 92.13 43 TYR B CA 1
ATOM 1351 C C . TYR B 1 43 ? 1.864 15.044 2.495 1 92.13 43 TYR B C 1
ATOM 1353 O O . TYR B 1 43 ? 1.189 16.024 2.174 1 92.13 43 TYR B O 1
ATOM 1361 N N . SER B 1 44 ? 1.775 14.393 3.58 1 92.36 44 SER B N 1
ATOM 1362 C CA . SER B 1 44 ? 0.882 14.972 4.578 1 92.36 44 SER B CA 1
ATOM 1363 C C . SER B 1 44 ? 1.4 16.321 5.067 1 92.36 44 SER B C 1
ATOM 1365 O O . SER B 1 44 ? 2.56 16.438 5.467 1 92.36 44 SER B O 1
ATOM 1367 N N . SER B 1 45 ? 0.55 17.279 5.148 1 88.25 45 SER B N 1
ATOM 1368 C CA . SER B 1 45 ? 0.924 18.683 5.287 1 88.25 45 SER B CA 1
ATOM 1369 C C . SER B 1 45 ? 1.532 18.96 6.658 1 88.25 45 SER B C 1
ATOM 1371 O O . SER B 1 45 ? 2.366 19.856 6.803 1 88.25 45 SER B O 1
ATOM 1373 N N . ALA B 1 46 ? 1.238 18.272 7.738 1 87.82 46 ALA B N 1
ATOM 1374 C CA . ALA B 1 46 ? 1.686 18.615 9.085 1 87.82 46 ALA B CA 1
ATOM 1375 C C . ALA B 1 46 ? 2.679 17.584 9.612 1 87.82 46 ALA B C 1
ATOM 1377 O O . ALA B 1 46 ? 3.018 17.589 10.798 1 87.82 46 ALA B O 1
ATOM 1378 N N . LEU B 1 47 ? 3.059 16.666 8.738 1 90.54 47 LEU B N 1
ATOM 1379 C CA . LEU B 1 47 ? 4.011 15.648 9.172 1 90.54 47 LEU B CA 1
ATOM 1380 C C . LEU B 1 47 ? 5.43 16.017 8.753 1 90.54 47 LEU B C 1
ATOM 1382 O O . LEU B 1 47 ? 5.657 16.437 7.616 1 90.54 47 LEU B O 1
ATOM 1386 N N . VAL B 1 48 ? 6.392 15.849 9.705 1 83.67 48 VAL B N 1
ATOM 1387 C CA . VAL B 1 48 ? 7.802 16.118 9.439 1 83.67 48 VAL B CA 1
ATOM 1388 C C . VAL B 1 48 ? 8.627 14.862 9.711 1 83.67 48 VAL B C 1
ATOM 1390 O O . VAL B 1 48 ? 8.408 14.171 10.709 1 83.67 48 VAL B O 1
ATOM 1393 N N . GLU B 1 49 ? 9.41 14.634 8.732 1 83.7 49 GLU B N 1
ATOM 1394 C CA . GLU B 1 49 ? 10.329 13.518 8.935 1 83.7 49 GLU B CA 1
ATOM 1395 C C . GLU B 1 49 ? 11.271 13.785 10.106 1 83.7 49 GLU B C 1
ATOM 1397 O O . GLU B 1 49 ? 11.698 14.922 10.319 1 83.7 49 GLU B O 1
ATOM 1402 N N . CYS B 1 50 ? 11.512 12.669 10.778 1 76.14 50 CYS B N 1
ATOM 1403 C CA . CYS B 1 50 ? 12.477 12.792 11.865 1 76.14 50 CYS B CA 1
ATOM 1404 C C . CYS B 1 50 ? 13.901 12.615 11.353 1 76.14 50 CYS B C 1
ATOM 1406 O O . CYS B 1 50 ? 14.135 11.871 10.399 1 76.14 50 CYS B O 1
ATOM 1408 N N . GLU B 1 51 ? 14.749 13.424 11.795 1 66.97 51 GLU B N 1
ATOM 1409 C CA . GLU B 1 51 ? 16.15 13.315 11.4 1 66.97 51 GLU B CA 1
ATOM 1410 C C . GLU B 1 51 ? 16.736 11.967 11.809 1 66.97 51 GLU B C 1
ATOM 1412 O O . GLU B 1 51 ? 16.454 11.468 12.9 1 66.97 51 GLU B O 1
ATOM 1417 N N . ASP B 1 52 ? 17.065 11.14 10.731 1 62.74 52 ASP B N 1
ATOM 1418 C CA . ASP B 1 52 ? 17.816 9.929 11.048 1 62.74 52 ASP B CA 1
ATOM 1419 C C . ASP B 1 52 ? 19.306 10.231 11.196 1 62.74 52 ASP B C 1
ATOM 1421 O O . ASP B 1 52 ? 19.887 10.939 10.37 1 62.74 52 ASP B O 1
ATOM 1425 N N . HIS B 1 53 ? 19.749 9.971 12.335 1 62.87 53 HIS B N 1
ATOM 1426 C CA . HIS B 1 53 ? 21.147 10.26 12.634 1 62.87 53 HIS B CA 1
ATOM 1427 C C . HIS B 1 53 ? 22.072 9.229 11.996 1 62.87 53 HIS B C 1
ATOM 1429 O O . HIS B 1 53 ? 23.296 9.374 12.041 1 62.87 53 HIS B O 1
ATOM 1435 N N . ASP B 1 54 ? 21.42 8.226 11.448 1 62.08 54 ASP B N 1
ATOM 1436 C CA . ASP B 1 54 ? 22.279 7.231 10.814 1 62.08 54 ASP B CA 1
ATOM 1437 C C . ASP B 1 54 ? 22.472 7.537 9.331 1 62.08 54 ASP B C 1
ATOM 1439 O O . ASP B 1 54 ? 21.552 7.359 8.53 1 62.08 54 ASP B O 1
ATOM 1443 N N . PRO B 1 55 ? 23.601 8.182 8.942 1 63.41 55 PRO B N 1
ATOM 1444 C CA . PRO B 1 55 ? 23.862 8.578 7.556 1 63.41 55 PRO B CA 1
ATOM 1445 C C . PRO B 1 55 ? 23.736 7.414 6.576 1 63.41 55 PRO B C 1
ATOM 1447 O O . PRO B 1 55 ? 23.557 7.63 5.375 1 63.41 55 PRO B O 1
ATOM 1450 N N . SER B 1 56 ? 23.866 6.195 7.109 1 65.9 56 SER B N 1
ATOM 1451 C CA . SER B 1 56 ? 23.859 5.038 6.22 1 65.9 56 SER B CA 1
ATOM 1452 C C . SER B 1 56 ? 22.435 4.583 5.916 1 65.9 56 SER B C 1
ATOM 1454 O O . SER B 1 56 ? 22.218 3.761 5.024 1 65.9 56 SER B O 1
ATOM 1456 N N . ASN B 1 57 ? 21.552 5.264 6.666 1 63.55 57 ASN B N 1
ATOM 1457 C CA . ASN B 1 57 ? 20.164 4.837 6.531 1 63.55 57 ASN B CA 1
ATOM 1458 C C . ASN B 1 57 ? 19.358 5.811 5.676 1 63.55 57 ASN B C 1
ATOM 1460 O O . ASN B 1 57 ? 19.124 6.952 6.081 1 63.55 57 ASN B O 1
ATOM 1464 N N . ASP B 1 58 ? 19.111 5.373 4.467 1 67.91 58 ASP B N 1
ATOM 1465 C CA . ASP B 1 58 ? 18.375 6.193 3.509 1 67.91 58 ASP B CA 1
ATOM 1466 C C . ASP B 1 58 ? 16.875 6.156 3.794 1 67.91 58 ASP B C 1
ATOM 1468 O O . ASP B 1 58 ? 16.089 6.796 3.092 1 67.91 58 ASP B O 1
ATOM 1472 N N . ASP B 1 59 ? 16.68 5.442 4.92 1 78.28 59 ASP B N 1
ATOM 1473 C CA . ASP B 1 59 ? 15.251 5.328 5.194 1 78.28 59 ASP B CA 1
ATOM 1474 C C . ASP B 1 59 ? 14.724 6.579 5.895 1 78.28 59 ASP B C 1
ATOM 1476 O O . ASP B 1 59 ? 15.435 7.196 6.691 1 78.28 59 ASP B O 1
ATOM 1480 N N . ARG B 1 60 ? 13.601 6.967 5.508 1 83.68 60 ARG B N 1
ATOM 1481 C CA . ARG B 1 60 ? 12.894 8.042 6.195 1 83.68 60 ARG B CA 1
ATOM 1482 C C . ARG B 1 60 ? 12.419 7.592 7.573 1 83.68 60 ARG B C 1
ATOM 1484 O O . ARG B 1 60 ? 12.292 6.393 7.831 1 83.68 60 ARG B O 1
ATOM 1491 N N . SER B 1 61 ? 12.354 8.592 8.403 1 89.82 61 SER B N 1
ATOM 1492 C CA . SER B 1 61 ? 11.941 8.287 9.769 1 89.82 61 SER B CA 1
ATOM 1493 C C . SER B 1 61 ? 10.694 9.074 10.157 1 89.82 61 SER B C 1
ATOM 1495 O O . SER B 1 61 ? 10.655 10.298 10.01 1 89.82 61 SER B O 1
ATOM 1497 N N . PHE B 1 62 ? 9.677 8.321 10.605 1 92.96 62 PHE B N 1
ATOM 1498 C CA . PHE B 1 62 ? 8.434 8.928 11.066 1 92.96 62 PHE B CA 1
ATOM 1499 C C . PHE B 1 62 ? 8.136 8.527 12.505 1 92.96 62 PHE B C 1
ATOM 1501 O O . PHE B 1 62 ? 8.204 7.346 12.853 1 92.96 62 PHE B O 1
ATOM 1508 N N . ASP B 1 63 ? 7.851 9.522 13.263 1 93.63 63 ASP B N 1
ATOM 1509 C CA . ASP B 1 63 ? 7.469 9.283 14.652 1 93.63 63 ASP B CA 1
ATOM 1510 C C . ASP B 1 63 ? 6.005 8.86 14.753 1 93.63 63 ASP B C 1
ATOM 1512 O O . ASP B 1 63 ? 5.125 9.508 14.183 1 93.63 63 ASP B O 1
ATOM 1516 N N . VAL B 1 64 ? 5.786 7.84 15.546 1 95.7 64 VAL B N 1
ATOM 1517 C CA . VAL B 1 64 ? 4.444 7.276 15.649 1 95.7 64 VAL B CA 1
ATOM 1518 C C . VAL B 1 64 ? 3.482 8.327 16.197 1 95.7 64 VAL B C 1
ATOM 1520 O O . VAL B 1 64 ? 2.356 8.461 15.71 1 95.7 64 VAL B O 1
ATOM 1523 N N . GLU B 1 65 ? 3.892 9.081 17.159 1 95.05 65 GLU B N 1
ATOM 1524 C CA . GLU B 1 65 ? 3.015 10.081 17.761 1 95.05 65 GLU B CA 1
ATOM 1525 C C . GLU B 1 65 ? 2.664 11.18 16.762 1 95.05 65 GLU B C 1
ATOM 1527 O O . GLU B 1 65 ? 1.522 11.64 16.713 1 95.05 65 GLU B O 1
ATOM 1532 N N . SER B 1 66 ? 3.613 11.617 16.019 1 94.94 66 SER B N 1
ATOM 1533 C CA . SER B 1 66 ? 3.364 12.62 14.99 1 94.94 66 SER B CA 1
ATOM 1534 C C . SER B 1 66 ? 2.389 12.103 13.938 1 94.94 66 SER B C 1
ATOM 1536 O O . SER B 1 66 ? 1.531 12.848 13.458 1 94.94 66 SER B O 1
ATOM 1538 N N . VAL B 1 67 ? 2.51 10.874 13.624 1 96.38 67 VAL B N 1
ATOM 1539 C CA . VAL B 1 67 ? 1.624 10.253 12.646 1 96.38 67 VAL B CA 1
ATOM 1540 C C . VAL B 1 67 ? 0.202 10.195 13.2 1 96.38 67 VAL B C 1
ATOM 1542 O O . VAL B 1 67 ? -0.759 10.506 12.494 1 96.38 67 VAL B O 1
ATOM 1545 N N . LYS B 1 68 ? 0.058 9.852 14.442 1 96.58 68 LYS B N 1
ATOM 1546 C CA . LYS B 1 68 ? -1.254 9.819 15.081 1 96.58 68 LYS B CA 1
ATOM 1547 C C . LYS B 1 68 ? -1.925 11.189 15.03 1 96.58 68 LYS B C 1
ATOM 1549 O O . LYS B 1 68 ? -3.12 11.291 14.747 1 96.58 68 LYS B O 1
ATOM 1554 N N . LYS B 1 69 ? -1.193 12.152 15.323 1 96.36 69 LYS B N 1
ATOM 1555 C CA . LYS B 1 69 ? -1.713 13.516 15.288 1 96.36 69 LYS B CA 1
ATOM 1556 C C . LYS B 1 69 ? -2.194 13.885 13.888 1 96.36 69 LYS B C 1
ATOM 1558 O O . LYS B 1 69 ? -3.24 14.519 13.733 1 96.36 69 LYS B O 1
ATOM 1563 N N . GLU B 1 70 ? -1.429 13.495 12.952 1 96.43 70 GLU B N 1
ATOM 1564 C CA . GLU B 1 70 ? -1.787 13.793 11.568 1 96.43 70 GLU B CA 1
ATOM 1565 C C . GLU B 1 70 ? -3.065 13.065 11.16 1 96.43 70 GLU B C 1
ATOM 1567 O O . GLU B 1 70 ? -3.912 13.63 10.466 1 96.43 70 GLU B O 1
ATOM 1572 N N . ILE B 1 71 ? -3.184 11.828 11.545 1 96.53 71 ILE B N 1
ATOM 1573 C CA . ILE B 1 71 ? -4.4 11.064 11.288 1 96.53 71 ILE B CA 1
ATOM 1574 C C . ILE B 1 71 ? -5.598 11.775 11.913 1 96.53 71 ILE B C 1
ATOM 1576 O O . ILE B 1 71 ? -6.646 11.914 11.277 1 96.53 71 ILE B O 1
ATOM 1580 N N . GLN B 1 72 ? -5.413 12.194 13.074 1 96.99 72 GLN B N 1
ATOM 1581 C CA . GLN B 1 72 ? -6.479 12.897 13.781 1 96.99 72 GLN B CA 1
ATOM 1582 C C . GLN B 1 72 ? -6.845 14.196 13.07 1 96.99 72 GLN B C 1
ATOM 1584 O O . GLN B 1 72 ? -8.027 14.512 12.912 1 96.99 72 GLN B O 1
ATOM 1589 N N . ARG B 1 73 ? -5.921 14.941 12.674 1 94.93 73 ARG B N 1
ATOM 1590 C CA . ARG B 1 73 ? -6.152 16.173 11.927 1 94.93 73 ARG B CA 1
ATOM 1591 C C . ARG B 1 73 ? -6.938 15.899 10.649 1 94.93 73 ARG B C 1
ATOM 1593 O O . ARG B 1 73 ? -7.872 16.632 10.319 1 94.93 73 ARG B O 1
ATOM 1600 N N . GLY B 1 74 ? -6.541 14.865 9.927 1 94.8 74 GLY B N 1
ATOM 1601 C CA . GLY B 1 74 ? -7.157 14.512 8.659 1 94.8 74 GLY B CA 1
ATOM 1602 C C . GLY B 1 74 ? -8.628 14.163 8.786 1 94.8 74 GLY B C 1
ATOM 1603 O O . GLY B 1 74 ? -9.394 14.319 7.833 1 94.8 74 GLY B O 1
ATOM 1604 N N . ARG B 1 75 ? -8.945 13.695 9.988 1 95.19 75 ARG B N 1
ATOM 1605 C CA . ARG B 1 75 ? -10.315 13.245 10.209 1 95.19 75 ARG B CA 1
ATOM 1606 C C . ARG B 1 75 ? -11.309 14.378 9.974 1 95.19 75 ARG B C 1
ATOM 1608 O O . ARG B 1 75 ? -12.473 14.133 9.652 1 95.19 75 ARG B O 1
ATOM 1615 N N . ARG B 1 76 ? -10.84 15.604 9.997 1 93.85 76 ARG B N 1
ATOM 1616 C CA . ARG B 1 76 ? -11.714 16.763 9.848 1 93.85 76 ARG B CA 1
ATOM 1617 C C . ARG B 1 76 ? -11.61 17.351 8.445 1 93.85 76 ARG B C 1
ATOM 1619 O O . ARG B 1 76 ? -12.303 18.317 8.118 1 93.85 76 ARG B O 1
ATOM 1626 N N . LEU B 1 77 ? -10.828 16.859 7.617 1 94.18 77 LEU B N 1
ATOM 1627 C CA . LEU B 1 77 ? -10.577 17.384 6.279 1 94.18 77 LEU B CA 1
ATOM 1628 C C . LEU B 1 77 ? -11.216 16.495 5.217 1 94.18 77 LEU B C 1
ATOM 1630 O O . LEU B 1 77 ? -11.038 15.275 5.234 1 94.18 77 LEU B O 1
ATOM 1634 N N . THR B 1 78 ? -11.911 17.08 4.315 1 95.16 78 THR B N 1
ATOM 1635 C CA . THR B 1 78 ? -12.587 16.351 3.247 1 95.16 78 THR B CA 1
ATOM 1636 C C . THR B 1 78 ? -11.782 16.42 1.952 1 95.16 78 THR B C 1
ATOM 1638 O O . THR B 1 78 ? -11.285 17.484 1.58 1 95.16 78 THR B O 1
ATOM 1641 N N . CYS B 1 79 ? -11.71 15.309 1.337 1 94.97 79 CYS B N 1
ATOM 1642 C CA . CYS B 1 79 ? -10.983 15.223 0.075 1 94.97 79 CYS B CA 1
ATOM 1643 C C . CYS B 1 79 ? -11.763 15.892 -1.05 1 94.97 79 CYS B C 1
ATOM 1645 O O . CYS B 1 79 ? -12.963 15.657 -1.205 1 94.97 79 CYS B O 1
ATOM 1647 N N . ALA B 1 80 ? -11.104 16.657 -1.848 1 92.07 80 ALA B N 1
ATOM 1648 C CA . ALA B 1 80 ? -11.734 17.404 -2.934 1 92.07 80 ALA B CA 1
ATOM 1649 C C . ALA B 1 80 ? -12.038 16.495 -4.121 1 92.07 80 ALA B C 1
ATOM 1651 O O . ALA B 1 80 ? -12.787 16.873 -5.025 1 92.07 80 ALA B O 1
ATOM 1652 N N . PHE B 1 81 ? -11.516 15.329 -4.098 1 93.03 81 PHE B N 1
ATOM 1653 C CA . PHE B 1 81 ? -11.714 14.409 -5.212 1 93.03 81 PHE B CA 1
ATOM 1654 C C . PHE B 1 81 ? -12.767 13.362 -4.869 1 93.03 81 PHE B C 1
ATOM 1656 O O . PHE B 1 81 ? -13.741 13.19 -5.604 1 93.03 81 PHE B O 1
ATOM 1663 N N . CYS B 1 82 ? -12.645 12.659 -3.742 1 94.5 82 CYS B N 1
ATOM 1664 C CA . CYS B 1 82 ? -13.534 11.544 -3.435 1 94.5 82 CYS B CA 1
ATOM 1665 C C . CYS B 1 82 ? -14.593 11.954 -2.418 1 94.5 82 CYS B C 1
ATOM 1667 O O . CYS B 1 82 ? -15.522 11.193 -2.142 1 94.5 82 CYS B O 1
ATOM 1669 N N . ASN B 1 83 ? -14.436 13.059 -1.781 1 95.65 83 ASN B N 1
ATOM 1670 C CA . ASN B 1 83 ? -15.384 13.655 -0.844 1 95.65 83 ASN B CA 1
ATOM 1671 C C . ASN B 1 83 ? -15.443 12.875 0.466 1 95.65 83 ASN B C 1
ATOM 1673 O O . ASN B 1 83 ? -16.424 12.97 1.206 1 95.65 83 ASN B O 1
ATOM 1677 N N . LYS B 1 84 ? -14.458 12.103 0.741 1 96.65 84 LYS B N 1
ATOM 1678 C CA . LYS B 1 84 ? -14.348 11.385 2.008 1 96.65 84 LYS B CA 1
ATOM 1679 C C . LYS B 1 84 ? -13.383 12.09 2.957 1 96.65 84 LYS B C 1
ATOM 1681 O O . LYS B 1 84 ? -12.531 12.867 2.52 1 96.65 84 LYS B O 1
ATOM 1686 N N . ARG B 1 85 ? -13.5 11.804 4.221 1 95.99 85 ARG B N 1
ATOM 1687 C CA . ARG B 1 85 ? -12.638 12.395 5.239 1 95.99 85 ARG B CA 1
ATOM 1688 C C . ARG B 1 85 ? -11.278 11.706 5.273 1 95.99 85 ARG B C 1
ATOM 1690 O O . ARG B 1 85 ? -11.109 10.626 4.703 1 95.99 85 ARG B O 1
ATOM 1697 N N . GLY B 1 86 ? -10.332 12.453 5.905 1 96.73 86 GLY B N 1
ATOM 1698 C CA . GLY B 1 86 ? -9.004 11.883 6.068 1 96.73 86 GLY B CA 1
ATOM 1699 C C . GLY B 1 86 ? -7.985 12.462 5.105 1 96.73 86 GLY B C 1
ATOM 1700 O O . GLY B 1 86 ? -6.855 11.975 5.022 1 96.73 86 GLY B O 1
ATOM 1701 N N . ALA B 1 87 ? -8.357 13.492 4.412 1 95.08 87 ALA B N 1
ATOM 1702 C CA . ALA B 1 87 ? -7.486 14.099 3.409 1 95.08 87 ALA B CA 1
ATOM 1703 C C . ALA B 1 87 ? -6.419 14.971 4.064 1 95.08 87 ALA B C 1
ATOM 1705 O O . ALA B 1 87 ? -6.721 16.049 4.581 1 95.08 87 ALA B O 1
ATOM 1706 N N . THR B 1 88 ? -5.112 14.529 3.956 1 95 88 THR B N 1
ATOM 1707 C CA . THR B 1 88 ? -4.095 15.24 4.723 1 95 88 THR B CA 1
ATOM 1708 C C . THR B 1 88 ? -3.143 15.989 3.795 1 95 88 THR B C 1
ATOM 1710 O O . THR B 1 88 ? -2.262 16.717 4.257 1 95 88 THR B O 1
ATOM 1713 N N . VAL B 1 89 ? -3.327 15.772 2.523 1 92.24 89 VAL B N 1
ATOM 1714 C CA . VAL B 1 89 ? -2.471 16.462 1.563 1 92.24 89 VAL B CA 1
ATOM 1715 C C . VAL B 1 89 ? -3.054 17.836 1.244 1 92.24 89 VAL B C 1
ATOM 1717 O O . VAL B 1 89 ? -4.142 17.939 0.673 1 92.24 89 VAL B O 1
ATOM 1720 N N . GLY B 1 90 ? -2.38 18.825 1.699 1 85.98 90 GLY B N 1
ATOM 1721 C CA . GLY B 1 90 ? -2.865 20.18 1.489 1 85.98 90 GLY B CA 1
ATOM 1722 C C . GLY B 1 90 ? -2.166 20.894 0.348 1 85.98 90 GLY B C 1
ATOM 1723 O O . GLY B 1 90 ? -1.128 20.435 -0.136 1 85.98 90 GLY B O 1
ATOM 1724 N N . CYS B 1 91 ? -2.858 21.966 -0.027 1 76.68 91 CYS B N 1
ATOM 1725 C CA . CYS B 1 91 ? -2.327 22.826 -1.078 1 76.68 91 CYS B CA 1
ATOM 1726 C C . CYS B 1 91 ? -1.383 23.874 -0.502 1 76.68 91 CYS B C 1
ATOM 1728 O O . CYS B 1 91 ? -1.572 24.332 0.627 1 76.68 91 CYS B O 1
ATOM 1730 N N . ASP B 1 92 ? -0.339 24.156 -1.225 1 71.62 92 ASP B N 1
ATOM 1731 C CA . ASP B 1 92 ? 0.664 25.111 -0.765 1 71.62 92 ASP B CA 1
ATOM 1732 C C . ASP B 1 92 ? 0.239 26.545 -1.072 1 71.62 92 ASP B C 1
ATOM 1734 O O . ASP B 1 92 ? 0.85 27.498 -0.583 1 71.62 92 ASP B O 1
ATOM 1738 N N . ILE B 1 93 ? -0.737 26.635 -1.888 1 67.83 93 ILE B N 1
ATOM 1739 C CA . ILE B 1 93 ? -1.207 27.979 -2.205 1 67.83 93 ILE B CA 1
ATOM 1740 C C . ILE B 1 93 ? -2.177 28.455 -1.126 1 67.83 93 ILE B C 1
ATOM 1742 O O . ILE B 1 93 ? -3.153 27.769 -0.813 1 67.83 93 ILE B O 1
ATOM 1746 N N . LYS B 1 94 ? -1.834 29.492 -0.546 1 65.82 94 LYS B N 1
ATOM 1747 C CA . LYS B 1 94 ? -2.588 30.063 0.566 1 65.82 94 LYS B CA 1
ATOM 1748 C C . LYS B 1 94 ? -4.074 30.151 0.235 1 65.82 94 LYS B C 1
ATOM 1750 O O . LYS B 1 94 ? -4.923 29.904 1.094 1 65.82 94 LYS B O 1
ATOM 1755 N N . ALA B 1 95 ? -4.373 30.41 -1.052 1 65.89 95 ALA B N 1
ATOM 1756 C CA . ALA B 1 95 ? -5.773 30.59 -1.43 1 65.89 95 ALA B CA 1
ATOM 1757 C C . ALA B 1 95 ? -6.452 29.246 -1.675 1 65.89 95 ALA B C 1
ATOM 1759 O O . ALA B 1 95 ? -7.677 29.176 -1.8 1 65.89 95 ALA B O 1
ATOM 1760 N N . CYS B 1 96 ? -5.733 28.224 -1.517 1 72.4 96 CYS B N 1
ATOM 1761 C CA . CYS B 1 96 ? -6.302 26.919 -1.836 1 72.4 96 CYS B CA 1
ATOM 1762 C C . CYS B 1 96 ? -6.662 26.156 -0.567 1 72.4 96 CYS B C 1
ATOM 1764 O O . CYS B 1 96 ? -5.807 25.934 0.292 1 72.4 96 CYS B O 1
ATOM 1766 N N . LEU B 1 97 ? -7.883 25.856 -0.438 1 77.72 97 LEU B N 1
ATOM 1767 C CA . LEU B 1 97 ? -8.367 25.149 0.742 1 77.72 97 LEU B CA 1
ATOM 1768 C C . LEU B 1 97 ? -8.657 23.687 0.42 1 77.72 97 LEU B C 1
ATOM 1770 O O . LEU B 1 97 ? -9.292 22.987 1.211 1 77.72 97 LEU B O 1
ATOM 1774 N N . LYS B 1 98 ? -8.129 23.281 -0.712 1 87.15 98 LYS B N 1
ATOM 1775 C CA . LYS B 1 98 ? -8.447 21.905 -1.081 1 87.15 98 LYS B CA 1
ATOM 1776 C C . LYS B 1 98 ? -7.478 20.923 -0.428 1 87.15 98 LYS B C 1
ATOM 1778 O O . LYS B 1 98 ? -6.281 21.199 -0.327 1 87.15 98 LYS B O 1
ATOM 1783 N N . SER B 1 99 ? -7.989 19.859 0.038 1 91.48 99 SER B N 1
ATOM 1784 C CA . SER B 1 99 ? -7.214 18.746 0.576 1 91.48 99 SER B CA 1
ATOM 1785 C C . SER B 1 99 ? -7.511 17.452 -0.175 1 91.48 99 SER B C 1
ATOM 1787 O O . SER B 1 99 ? -8.584 17.301 -0.762 1 91.48 99 SER B O 1
ATOM 1789 N N . TYR B 1 100 ? -6.561 16.602 -0.193 1 93.64 100 TYR B N 1
ATOM 1790 C CA . TYR B 1 100 ? -6.696 15.324 -0.882 1 93.64 100 TYR B CA 1
ATOM 1791 C C . TYR B 1 100 ? -6.057 14.199 -0.077 1 93.64 100 TYR B C 1
ATOM 1793 O O . TYR B 1 100 ? -5.196 14.446 0.771 1 93.64 100 TYR B O 1
ATOM 1801 N N . HIS B 1 101 ? -6.534 12.986 -0.339 1 94.91 101 HIS B N 1
ATOM 1802 C CA . HIS B 1 101 ? -5.662 11.837 -0.118 1 94.91 101 HIS B CA 1
ATOM 1803 C C . HIS B 1 101 ? -4.528 11.804 -1.137 1 94.91 101 HIS B C 1
ATOM 1805 O O . HIS B 1 101 ? -4.663 12.337 -2.24 1 94.91 101 HIS B O 1
ATOM 1811 N N . PHE B 1 102 ? -3.472 11.198 -0.796 1 93.97 102 PHE B N 1
ATOM 1812 C CA . PHE B 1 102 ? -2.33 11.19 -1.702 1 93.97 102 PHE B CA 1
ATOM 1813 C C . PHE B 1 102 ? -2.719 10.613 -3.058 1 93.97 102 PHE B C 1
ATOM 1815 O O . PHE B 1 102 ? -2.491 11.241 -4.094 1 93.97 102 PHE B O 1
ATOM 1822 N N . PHE B 1 103 ? -3.36 9.487 -3.08 1 92.37 103 PHE B N 1
ATOM 1823 C CA . PHE B 1 103 ? -3.682 8.841 -4.347 1 92.37 103 PHE B CA 1
ATOM 1824 C C . PHE B 1 103 ? -4.829 9.562 -5.046 1 92.37 103 PHE B C 1
ATOM 1826 O O . PHE B 1 103 ? -4.92 9.55 -6.275 1 92.37 103 PHE B O 1
ATOM 1833 N N . CYS B 1 104 ? -5.657 10.258 -4.272 1 92.47 104 CYS B N 1
ATOM 1834 C CA . CYS B 1 104 ? -6.686 11.092 -4.883 1 92.47 104 CYS B CA 1
ATOM 1835 C C . CYS B 1 104 ? -6.064 12.269 -5.625 1 92.47 104 CYS B C 1
ATOM 1837 O O . CYS B 1 104 ? -6.528 12.643 -6.703 1 92.47 104 CYS B O 1
ATOM 1839 N N . ALA B 1 105 ? -5.038 12.815 -4.998 1 91.16 105 ALA B N 1
ATOM 1840 C CA . ALA B 1 105 ? -4.331 13.904 -5.667 1 91.16 105 ALA B CA 1
ATOM 1841 C C . ALA B 1 105 ? -3.729 13.436 -6.989 1 91.16 105 ALA B C 1
ATOM 1843 O O . ALA B 1 105 ? -3.809 14.14 -7.999 1 91.16 105 ALA B O 1
ATOM 1844 N N . LYS B 1 106 ? -3.169 12.268 -6.952 1 87.22 106 LYS B N 1
ATOM 1845 C CA . LYS B 1 106 ? -2.576 11.697 -8.157 1 87.22 106 LYS B CA 1
ATOM 1846 C C . LYS B 1 106 ? -3.629 11.481 -9.24 1 87.22 106 LYS B C 1
ATOM 1848 O O . LYS B 1 106 ? -3.402 11.805 -10.407 1 87.22 106 LYS B O 1
ATOM 1853 N N . ASN B 1 107 ? -4.76 10.965 -8.812 1 87.01 107 ASN B N 1
ATOM 1854 C CA . ASN B 1 107 ? -5.846 10.69 -9.746 1 87.01 107 ASN B CA 1
ATOM 1855 C C . ASN B 1 107 ? -6.441 11.977 -10.309 1 87.01 107 ASN B C 1
ATOM 1857 O O . ASN B 1 107 ? -6.918 12.001 -11.445 1 87.01 107 ASN B O 1
ATOM 1861 N N . ALA B 1 108 ? -6.392 13.008 -9.511 1 85.71 108 ALA B N 1
ATOM 1862 C CA . ALA B 1 108 ? -6.91 14.302 -9.947 1 85.71 108 ALA B CA 1
ATOM 1863 C C . ALA B 1 108 ? -5.871 15.061 -10.767 1 85.71 108 ALA B C 1
ATOM 1865 O O . ALA B 1 108 ? -6.116 16.189 -11.2 1 85.71 108 ALA B O 1
ATOM 1866 N N . HIS B 1 109 ? -4.692 14.4 -10.919 1 81.6 109 HIS B N 1
ATOM 1867 C CA . HIS B 1 109 ? -3.582 14.992 -11.657 1 81.6 109 HIS B CA 1
ATOM 1868 C C . HIS B 1 109 ? -3.141 16.309 -11.028 1 81.6 109 HIS B C 1
ATOM 1870 O O . HIS B 1 109 ? -2.876 17.283 -11.737 1 81.6 109 HIS B O 1
ATOM 1876 N N . ALA B 1 110 ? -3.258 16.339 -9.734 1 79.53 110 ALA B N 1
ATOM 1877 C CA . ALA B 1 110 ? -2.66 17.455 -9.006 1 79.53 110 ALA B CA 1
ATOM 1878 C C . ALA B 1 110 ? -1.137 17.376 -9.034 1 79.53 110 ALA B C 1
ATOM 1880 O O . ALA B 1 110 ? -0.567 16.284 -9.105 1 79.53 110 ALA B O 1
ATOM 1881 N N . VAL B 1 111 ? -0.503 18.448 -9.13 1 75.1 111 VAL B N 1
ATOM 1882 C CA . VAL B 1 111 ? 0.951 18.477 -9.242 1 75.1 111 VAL B CA 1
ATOM 1883 C C . VAL B 1 111 ? 1.58 18.277 -7.865 1 75.1 111 VAL B C 1
ATOM 1885 O O . VAL B 1 111 ? 1.387 19.095 -6.963 1 75.1 111 VAL B O 1
ATOM 1888 N N . LEU B 1 112 ? 2.147 17.16 -7.659 1 73.66 112 LEU B N 1
ATOM 1889 C CA . LEU B 1 112 ? 2.908 16.879 -6.447 1 73.66 112 LEU B CA 1
ATOM 1890 C C . LEU B 1 112 ? 4.362 17.311 -6.605 1 73.66 112 LEU B C 1
ATOM 1892 O O . LEU B 1 112 ? 5.036 16.9 -7.552 1 73.66 112 LEU B O 1
ATOM 1896 N N . GLN B 1 113 ? 4.762 18.395 -5.888 1 71.08 113 GLN B N 1
ATOM 1897 C CA . GLN B 1 113 ? 6.126 18.909 -5.948 1 71.08 113 GLN B CA 1
ATOM 1898 C C . GLN B 1 113 ? 6.977 18.344 -4.815 1 71.08 113 GLN B C 1
ATOM 1900 O O . GLN B 1 113 ? 6.518 18.25 -3.674 1 71.08 113 GLN B O 1
ATOM 1905 N N . THR B 1 114 ? 8.074 17.732 -5.231 1 66.96 114 THR B N 1
ATOM 1906 C CA . THR B 1 114 ? 8.972 17.164 -4.231 1 66.96 114 THR B CA 1
ATOM 1907 C C . THR B 1 114 ? 10.35 17.814 -4.31 1 66.96 114 THR B C 1
ATOM 1909 O O . THR B 1 114 ? 10.834 18.125 -5.401 1 66.96 114 THR B O 1
ATOM 1912 N N . ASP B 1 115 ? 10.755 18.463 -3.152 1 62.72 115 ASP B N 1
ATOM 1913 C CA . ASP B 1 115 ? 12.171 18.749 -2.943 1 62.72 115 ASP B CA 1
ATOM 1914 C C . ASP B 1 115 ? 12.772 17.813 -1.896 1 62.72 115 ASP B C 1
ATOM 1916 O O . ASP B 1 115 ? 12.758 18.118 -0.702 1 62.72 115 ASP B O 1
ATOM 1920 N N . ARG B 1 116 ? 13.236 16.705 -2.361 1 62.38 116 ARG B N 1
ATOM 1921 C CA . ARG B 1 116 ? 13.78 15.694 -1.46 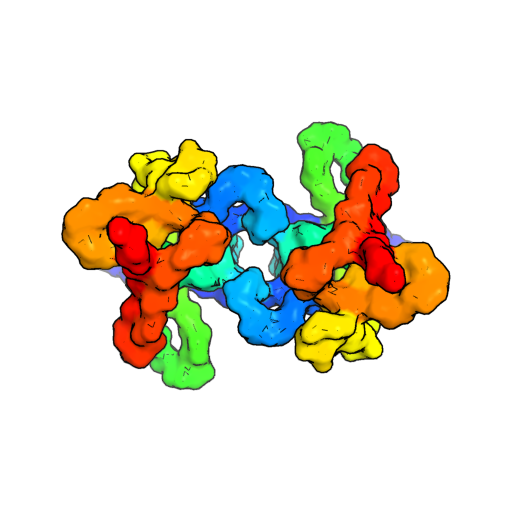1 62.38 116 ARG B CA 1
ATOM 1922 C C . ARG B 1 116 ? 14.893 16.275 -0.594 1 62.38 116 ARG B C 1
ATOM 1924 O O . ARG B 1 116 ? 14.996 15.953 0.592 1 62.38 116 ARG B O 1
ATOM 1931 N N . SER B 1 117 ? 15.748 17.05 -1.245 1 61.89 117 SER B N 1
ATOM 1932 C CA . SER B 1 117 ? 16.888 17.638 -0.549 1 61.89 117 SER B CA 1
ATOM 1933 C C . SER B 1 117 ? 16.435 18.493 0.629 1 61.89 117 SER B C 1
ATOM 1935 O O . SER B 1 117 ? 17.106 18.542 1.662 1 61.89 117 SER B O 1
ATOM 1937 N N . GLN B 1 118 ? 15.24 19.021 0.453 1 55.62 118 GLN B N 1
ATOM 1938 C CA . GLN B 1 118 ? 14.734 19.884 1.515 1 55.62 118 GLN B CA 1
ATOM 1939 C C . GLN B 1 118 ? 13.635 19.188 2.313 1 55.62 118 GLN B C 1
ATOM 1941 O O . GLN B 1 118 ? 13.133 19.737 3.296 1 55.62 118 GLN B O 1
ATOM 1946 N N . GLY B 1 119 ? 13.334 17.957 1.926 1 55.66 119 GLY B N 1
ATOM 1947 C CA . GLY B 1 119 ? 12.259 17.246 2.6 1 55.66 119 GLY B CA 1
ATOM 1948 C C . GLY B 1 119 ? 10.899 17.886 2.395 1 55.66 119 GLY B C 1
ATOM 1949 O O . GLY B 1 119 ? 10.051 17.854 3.289 1 55.66 119 GLY B O 1
ATOM 1950 N N . ILE B 1 120 ? 10.727 18.684 1.366 1 58.1 120 ILE B N 1
ATOM 1951 C CA . ILE B 1 120 ? 9.479 19.399 1.124 1 58.1 120 ILE B CA 1
ATOM 1952 C C . ILE B 1 120 ? 8.634 18.632 0.109 1 58.1 120 ILE B C 1
ATOM 1954 O O . ILE B 1 120 ? 9.104 18.314 -0.986 1 58.1 120 ILE B O 1
ATOM 1958 N N . TYR B 1 121 ? 7.461 18.274 0.536 1 69.59 121 TYR B N 1
ATOM 1959 C CA . TYR B 1 121 ? 6.458 17.598 -0.279 1 69.59 121 TYR B CA 1
ATOM 1960 C C . TYR B 1 121 ? 5.157 18.392 -0.312 1 69.59 121 TYR B C 1
ATOM 1962 O O . TYR B 1 121 ? 4.528 18.608 0.726 1 69.59 121 TYR B O 1
ATOM 1970 N N . LYS B 1 122 ? 4.991 19.056 -1.598 1 67.04 122 LYS B N 1
ATOM 1971 C CA . LYS B 1 122 ? 3.822 19.926 -1.679 1 67.04 122 LYS B CA 1
ATOM 1972 C C . LYS B 1 122 ? 2.981 19.604 -2.911 1 67.04 122 LYS B C 1
ATOM 1974 O O . LYS B 1 122 ? 3.478 19.01 -3.87 1 67.04 122 LYS B O 1
ATOM 1979 N N . TYR B 1 123 ? 1.664 19.814 -2.717 1 67.31 123 TYR B N 1
ATOM 1980 C CA . TYR B 1 123 ? 0.7 19.691 -3.805 1 67.31 123 TYR B CA 1
ATOM 1981 C C . TYR B 1 123 ? 0.294 21.063 -4.331 1 67.31 123 TYR B C 1
ATOM 1983 O O . TYR B 1 123 ? 0.043 21.985 -3.552 1 67.31 123 TYR B O 1
ATOM 1991 N N . LEU B 1 124 ? 0.7 21.304 -5.629 1 62.02 124 LEU B N 1
ATOM 1992 C CA . LEU B 1 124 ? 0.236 22.525 -6.278 1 62.02 124 LEU B CA 1
ATOM 1993 C C . LEU B 1 124 ? -0.894 22.225 -7.257 1 62.02 124 LEU B C 1
ATOM 1995 O O . LEU B 1 124 ? -0.894 21.178 -7.909 1 62.02 124 LEU B O 1
ATOM 1999 N N . ILE B 1 125 ? -2.086 22.513 -6.846 1 53.7 125 ILE B N 1
ATOM 2000 C CA . ILE B 1 125 ? -3.139 22.397 -7.85 1 53.7 125 ILE B CA 1
ATOM 2001 C C . ILE B 1 125 ? -2.809 23.285 -9.048 1 53.7 125 ILE B C 1
ATOM 2003 O O . ILE B 1 125 ? -2.529 24.476 -8.888 1 53.7 125 ILE B O 1
ATOM 2007 N N . LYS B 1 126 ? -2.25 22.662 -10.1 1 47.38 126 LYS B N 1
ATOM 2008 C CA . LYS B 1 126 ? -2.133 23.52 -11.275 1 47.38 126 LYS B CA 1
ATOM 2009 C C . LYS B 1 126 ? -3.335 24.452 -11.397 1 47.38 126 LYS B C 1
ATOM 2011 O O . LYS B 1 126 ? -4.356 24.246 -10.738 1 47.38 126 LYS B O 1
ATOM 2016 N N . HIS B 1 127 ? -3.749 24.611 -12.86 1 40.21 127 HIS B N 1
ATOM 2017 C CA . HIS B 1 127 ? -4.496 25.743 -13.397 1 40.21 127 HIS B CA 1
ATOM 2018 C C . HIS B 1 127 ? -5.873 25.852 -12.751 1 40.21 127 HIS B C 1
ATOM 2020 O O . HIS B 1 127 ? -6.556 24.843 -12.563 1 40.21 127 HIS B O 1
ATOM 2026 N N . PHE B 1 128 ? -6.028 26.754 -11.925 1 31.38 128 PHE B N 1
ATOM 2027 C CA . PHE B 1 128 ? -7.276 27.508 -11.924 1 31.38 128 PHE B CA 1
ATOM 2028 C C . PHE B 1 128 ? -7.707 27.844 -13.346 1 31.38 128 PHE B C 1
ATOM 2030 O O . PHE B 1 128 ? -6.871 28.163 -14.195 1 31.38 128 PHE B O 1
#

Secondary structure (DSSP, 8-state):
------PBPEEEEBTTSPTT-TTTEEEE-SSSS-EEEHHHHHT-TT--------TT------BHHHHHHHHHHHTT-BBTTT--B---EEBSSTT---EE-HHHHHHTT-EEEEEGGGTEEEEE----/------PBPEEEEBTTSPTT-TTTEEEE-SSSS-EEEHHHHHT-TT--------TT------BHHHHHHHHHHHTT-BBTTT--B---EEBSSTT---EE-HHHHHHTT-EEEEEGGGTEEEEE----

Foldseek 3Di:
DPVPPQQKWDWDFAPPDDPPDQFTIKTHGPVDGDMDRPQQQLQQPQFDWDDDPPPVDPDTIGGPVSVVVLQVVQQPAAAPQPRHTRFRHFAPDPPGPHGHRPVSCVVVVFDWDDDPVVSDTHTHRPDD/DPVPPFQKWDWDFAPPDDPPDQFGIKTHGPVDGDMDRPQQQLQQPQFDWDDDPPPVDPDTIGGPVSVVVLQVVQQPAAAPQPRHTRFRHFAPDPPGPHGHGPVSCVVVVFDWDDDPVVSDTHTHRPDD

pLDDT: mean 82.64, std 16.19, range [28.77, 97.31]

Nearest PDB structures (foldseek):
  4nn2-assembly2_B  TM=8.810E-01  e=1.441E-08  Homo sapiens
  4nn2-assembly1_A  TM=8.699E-01  e=2.581E-08  Homo sapiens
  8jwj-assembly1_A  TM=7.133E-01  e=8.229E-06  Mus musculus
  8jws-assembly3_C  TM=7.482E-01  e=3.895E-05  Mus musculus
  8jwj-assembly2_C  TM=7.191E-01  e=9.041E-05  Mus musculus

Sequence (256 aa):
GVFQVAEKMEKRTCALCPKDSEYSVLYIAKRETIAAHENCLLYSSALVECEDHDPSNDDRSFDVESVKKEIQRGRRLTCAFCNKRGATVGCDIKACLKSYHFFCAKNAHAVLQTDRSQGIYKYLIKHFGVFQVAEKMEKRTCALCPKDSEYSVLYIAKRETIAAHENCLLYSSALVECEDHDPSNDDRSFDVESVKKEIQRGRRLTCAFCNKRGATVGCDIKACLKSYHFFCAKNAHAVLQTDRSQGIYKYLIKHF